Protein AF-A0A1N7MM99-F1 (afdb_monomer_lite)

Sequence (243 aa):
MPRRFPMRTPFVLLCLSLALWAATFLPNSLLHPDLAPLALLSAGAAVFLMLRGWLRPTWKRIVVDGSNVLYWAGQTPDLMSLSTVLAELRGYDLDAMVWFDANAGHLIAGRYLTAGQLAGQLGLPKGCVHIAHRGTPADPHILAMANKDNLQIVSNDRYRDWFDHYPRLAKPGLLVTGTVMDGQARLRFPTVTAAAASPRRADRAARRWSALWPAARLPRPPRSPIAGPADRPRSQVRRPPAA

Radius of gyration: 28.32 Å; chains: 1; bounding box: 72×95×69 Å

Organism: NCBI:txid1086013

pLDDT: mean 77.45, std 20.37, range [31.45, 97.94]

Secondary structure (DSSP, 8-state):
------THHHHHHHHHHHHHHHHTTSTT-SS-GGGHHHHHHHHHHHHHHHHHHHSS--PEEEEEEHHHHTTSSSSS--HHHHHHHHHHHHHTTEEEEEEE-TTHHHHHHSS---HHHHHHHTTPPTTSEEEPPTTS-SHHHHHHHHHHTT-EEE-S---GGGTTT-GGGGSTTSEEEEEEETTEEEEEPPP--GGGG-HHHHHHHHHHHHTT----PPPPPPPPPP-PPPPPPP--PPPPPP-

Foldseek 3Di:
DPPQPPLVVLVVQLVVLVVLLVQCPDPPRPDPNVCNVVSVVSNVVSVVVNCVSVPPDPQAEAEEAQAQQLCQAHNARHPLSVLQVVVVCVVVSYHYQYEYEQCSCCSYPVDGDDQVRSCVVSVHDPPSYYYDDPPDGCVVVSLVCCVVVVHAYEHPDLPVVCCVVRVCSLPFQRYWYWHADPSHIDIDGGPPPPVVVDPVVSVVSVVVVVVVDDPDDDDDDDDDDDDDDDDDDDDDDDDDDDD

InterPro domains:
  IPR021869 Ribonuclease Zc3h12a-like, NYN domain [PF11977] (60-169)

Structure (mmCIF, N/CA/C/O backbone):
data_AF-A0A1N7MM99-F1
#
_entry.id   AF-A0A1N7MM99-F1
#
loop_
_atom_site.group_PDB
_atom_site.id
_atom_site.type_symbol
_atom_site.label_atom_id
_atom_site.label_alt_id
_atom_site.label_comp_id
_atom_site.label_asym_id
_atom_site.label_entity_id
_atom_site.label_seq_id
_atom_site.pdbx_PDB_ins_code
_atom_site.Cartn_x
_atom_site.Cartn_y
_atom_site.Cartn_z
_atom_site.occupancy
_atom_site.B_iso_or_equiv
_atom_site.auth_seq_id
_atom_site.auth_comp_id
_atom_site.auth_asym_id
_atom_site.auth_atom_id
_atom_site.pdbx_PDB_model_num
ATOM 1 N N . MET A 1 1 ? -1.087 -3.923 -12.839 1.00 31.45 1 MET A N 1
ATOM 2 C CA . MET A 1 1 ? 0.102 -4.111 -13.724 1.00 31.45 1 MET A CA 1
ATOM 3 C C . MET A 1 1 ? 1.343 -3.419 -13.149 1.00 31.45 1 MET A C 1
ATOM 5 O O . MET A 1 1 ? 1.290 -2.207 -12.923 1.00 31.45 1 MET A O 1
ATOM 9 N N . PRO A 1 2 ? 2.458 -4.136 -12.908 1.00 39.44 2 PRO A N 1
ATOM 10 C CA . PRO A 1 2 ? 3.739 -3.501 -12.616 1.00 39.44 2 PRO A CA 1
ATOM 11 C C . PRO A 1 2 ? 4.131 -2.651 -13.826 1.00 39.44 2 PRO A C 1
ATOM 13 O O . PRO A 1 2 ? 4.163 -3.151 -14.951 1.00 39.44 2 PRO A O 1
ATOM 16 N N . ARG A 1 3 ? 4.372 -1.351 -13.622 1.00 39.97 3 ARG A N 1
ATOM 17 C CA . ARG A 1 3 ? 4.919 -0.492 -14.678 1.00 39.97 3 ARG A CA 1
ATOM 18 C C . ARG A 1 3 ? 6.354 -0.956 -14.916 1.00 39.97 3 ARG A C 1
ATOM 20 O O . ARG A 1 3 ? 7.278 -0.445 -14.296 1.00 39.97 3 ARG A O 1
ATOM 27 N N . ARG A 1 4 ? 6.537 -1.955 -15.787 1.00 51.53 4 ARG A N 1
ATOM 28 C CA . ARG A 1 4 ? 7.831 -2.190 -16.429 1.00 51.53 4 ARG A CA 1
ATOM 29 C C . ARG A 1 4 ? 8.209 -0.849 -17.046 1.00 51.53 4 ARG A C 1
ATOM 31 O O . ARG A 1 4 ? 7.412 -0.292 -17.804 1.00 51.53 4 ARG A O 1
ATOM 38 N N . PHE A 1 5 ? 9.359 -0.297 -16.666 1.00 53.72 5 PHE A N 1
ATOM 39 C CA . PHE A 1 5 ? 9.898 0.859 -17.375 1.00 53.72 5 PHE A CA 1
ATOM 40 C C . PHE A 1 5 ? 9.852 0.526 -18.868 1.00 53.72 5 PHE A C 1
ATOM 42 O O . PHE A 1 5 ? 10.186 -0.610 -19.222 1.00 53.72 5 PHE A O 1
ATOM 49 N N . PRO A 1 6 ? 9.359 1.428 -19.733 1.00 61.09 6 PRO A N 1
ATOM 50 C CA . PRO A 1 6 ? 9.251 1.127 -21.148 1.00 61.09 6 PRO A CA 1
ATOM 51 C C . PRO A 1 6 ? 10.663 0.887 -21.687 1.00 61.09 6 PRO A C 1
ATOM 53 O O . PRO A 1 6 ? 11.372 1.826 -22.025 1.00 61.09 6 PRO A O 1
ATOM 56 N N . MET A 1 7 ? 11.072 -0.385 -21.774 1.00 72.19 7 MET A N 1
ATOM 57 C CA . MET A 1 7 ? 12.382 -0.793 -22.301 1.00 72.19 7 MET A CA 1
ATOM 58 C C . MET A 1 7 ? 12.550 -0.402 -23.773 1.00 72.19 7 MET A C 1
ATOM 60 O O . MET A 1 7 ? 13.654 -0.436 -24.297 1.00 72.19 7 MET A O 1
ATOM 64 N N . ARG A 1 8 ? 11.460 0.028 -24.419 1.00 78.75 8 ARG A N 1
ATOM 65 C CA . ARG A 1 8 ? 11.430 0.560 -25.781 1.00 78.75 8 ARG A CA 1
ATOM 66 C C . ARG A 1 8 ? 12.344 1.774 -25.941 1.00 78.75 8 ARG A C 1
ATOM 68 O O . ARG A 1 8 ? 13.110 1.811 -26.890 1.00 78.75 8 ARG A O 1
ATOM 75 N N . THR A 1 9 ? 12.304 2.733 -25.017 1.00 81.00 9 THR A N 1
ATOM 76 C CA . THR A 1 9 ? 13.081 3.976 -25.137 1.00 81.00 9 THR A CA 1
ATOM 77 C C . THR A 1 9 ? 14.597 3.743 -25.074 1.00 81.00 9 THR A C 1
ATOM 79 O O . THR A 1 9 ? 15.283 4.165 -26.002 1.00 81.00 9 THR A O 1
ATOM 82 N N . PRO A 1 10 ? 15.153 3.044 -24.060 1.00 80.88 10 PRO A N 1
ATOM 83 C CA . PRO A 1 10 ? 16.589 2.777 -24.028 1.00 80.88 10 PRO A CA 1
ATOM 84 C C . PRO A 1 10 ? 17.034 1.793 -25.123 1.00 80.88 10 PRO A C 1
ATOM 86 O O . PRO A 1 10 ? 18.148 1.919 -25.614 1.00 80.88 10 PRO A O 1
ATOM 89 N N . PHE A 1 11 ? 16.169 0.876 -25.570 1.00 84.62 11 PHE A N 1
ATOM 90 C CA . PHE A 1 11 ? 16.472 -0.008 -26.700 1.00 84.62 11 PHE A CA 1
ATOM 91 C C . PHE A 1 11 ? 16.603 0.759 -28.025 1.00 84.62 11 PHE A C 1
ATOM 93 O O . PHE A 1 11 ? 17.564 0.556 -28.758 1.00 84.62 11 PHE A O 1
ATOM 100 N N . VAL A 1 12 ? 15.683 1.688 -28.311 1.00 87.00 12 VAL A N 1
ATOM 101 C CA . VAL A 1 12 ? 15.765 2.550 -29.504 1.00 87.00 12 VAL A CA 1
ATOM 102 C C . VAL A 1 12 ? 17.024 3.417 -29.467 1.00 87.00 12 VAL A C 1
ATOM 104 O O . VAL A 1 12 ? 17.704 3.530 -30.484 1.00 87.00 12 VAL A O 1
ATOM 107 N N . LEU A 1 13 ? 17.372 3.976 -28.300 1.00 85.31 13 LEU A N 1
ATOM 108 C CA . LEU A 1 13 ? 18.615 4.734 -28.122 1.00 85.31 13 LEU A CA 1
ATOM 109 C C . LEU A 1 13 ? 19.850 3.869 -28.394 1.00 85.31 13 LEU A C 1
ATOM 111 O O . LEU A 1 13 ? 20.733 4.307 -29.120 1.00 85.31 13 LEU A O 1
ATOM 115 N N . LEU A 1 14 ? 19.886 2.633 -27.888 1.00 88.50 14 LEU A N 1
ATOM 116 C CA . LEU A 1 14 ? 20.985 1.702 -28.142 1.00 88.50 14 LEU A CA 1
ATOM 117 C C . LEU A 1 14 ? 21.140 1.395 -29.638 1.00 88.50 14 LEU A C 1
ATOM 119 O O . LEU A 1 14 ? 22.241 1.505 -30.173 1.00 88.50 14 LEU A O 1
ATOM 123 N N . CYS A 1 15 ? 20.046 1.047 -30.324 1.00 88.56 15 CYS A N 1
ATOM 124 C CA . CYS A 1 15 ? 20.068 0.770 -31.761 1.00 88.56 15 CYS A CA 1
ATOM 125 C C . CYS A 1 15 ? 20.538 1.986 -32.569 1.00 88.56 15 CYS A C 1
ATOM 127 O O . CYS A 1 15 ? 21.364 1.839 -33.466 1.00 88.56 15 CYS A O 1
ATOM 129 N N . LEU A 1 16 ? 20.050 3.183 -32.230 1.00 89.62 16 LEU A N 1
ATOM 130 C CA . LEU A 1 16 ? 20.444 4.424 -32.892 1.00 89.62 16 LEU A CA 1
ATOM 131 C C . LEU A 1 16 ? 21.927 4.746 -32.655 1.00 89.62 16 LEU A C 1
ATOM 133 O O . LEU A 1 16 ? 22.635 5.087 -33.598 1.00 89.62 16 LEU A O 1
ATOM 137 N N . SER A 1 17 ? 22.415 4.601 -31.420 1.00 85.44 17 SER A N 1
ATOM 138 C CA . SER A 1 17 ? 23.822 4.835 -31.081 1.00 85.44 17 SER A CA 1
ATOM 139 C C . SER A 1 17 ? 24.762 3.855 -31.789 1.00 85.44 17 SER A C 1
ATOM 141 O O . SER A 1 17 ? 25.804 4.273 -32.285 1.00 85.44 17 SER A O 1
ATOM 143 N N . LEU A 1 18 ? 24.385 2.578 -31.906 1.00 86.88 18 LEU A N 1
ATOM 144 C CA . LEU A 1 18 ? 25.167 1.582 -32.648 1.00 86.88 18 LEU A CA 1
ATOM 145 C C . LEU A 1 18 ? 25.146 1.833 -34.161 1.00 86.88 18 LEU A C 1
ATOM 147 O O . LEU A 1 18 ? 26.174 1.677 -34.812 1.00 86.88 18 LEU A O 1
ATOM 151 N N . ALA A 1 19 ? 24.008 2.257 -34.717 1.00 86.00 19 ALA A N 1
ATOM 152 C CA . ALA A 1 19 ? 23.900 2.610 -36.132 1.00 86.00 19 ALA A CA 1
ATOM 153 C C . ALA A 1 19 ? 24.759 3.835 -36.485 1.00 86.00 19 ALA A C 1
ATOM 155 O O . ALA A 1 19 ? 25.454 3.821 -37.498 1.00 86.00 19 ALA A O 1
ATOM 156 N N . LEU A 1 20 ? 24.764 4.865 -35.629 1.00 83.75 20 LEU A N 1
ATOM 157 C CA . LEU A 1 20 ? 25.622 6.044 -35.787 1.00 83.75 20 LEU A CA 1
ATOM 158 C C . LEU A 1 20 ? 27.107 5.686 -35.674 1.00 83.75 20 LEU A C 1
ATOM 160 O O . LEU A 1 20 ? 27.904 6.159 -36.476 1.00 83.75 20 LEU A O 1
ATOM 164 N N . TRP A 1 21 ? 27.467 4.820 -34.723 1.00 84.75 21 TRP A N 1
ATOM 165 C CA . TRP A 1 21 ? 28.835 4.321 -34.586 1.00 84.75 21 TRP A CA 1
ATOM 166 C C . TRP A 1 21 ? 29.277 3.491 -35.799 1.00 84.75 21 TRP A C 1
ATOM 168 O O . TRP A 1 21 ? 30.382 3.664 -36.289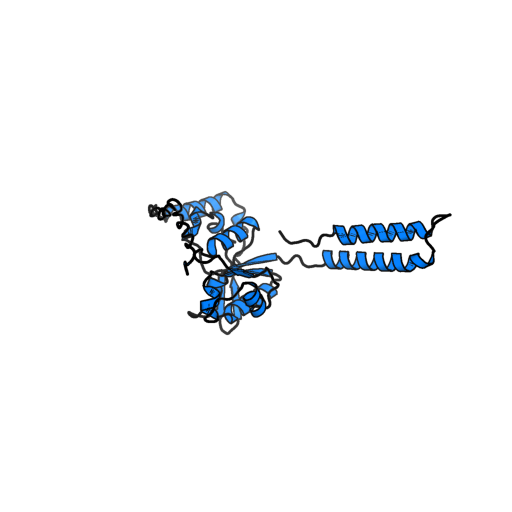 1.00 84.75 21 TRP A O 1
ATOM 178 N N . ALA A 1 22 ? 28.421 2.624 -36.342 1.00 83.50 22 ALA A N 1
ATOM 179 C CA . ALA A 1 22 ? 28.747 1.868 -37.553 1.00 83.50 22 ALA A CA 1
ATOM 180 C C . ALA A 1 22 ? 28.897 2.789 -38.779 1.00 83.50 22 ALA A C 1
ATOM 182 O O . ALA A 1 22 ? 29.776 2.581 -39.615 1.00 83.50 22 ALA A O 1
ATOM 183 N N . ALA A 1 23 ? 28.072 3.837 -38.865 1.00 81.69 23 ALA A N 1
ATOM 184 C CA . ALA A 1 23 ? 28.089 4.783 -39.973 1.00 81.69 23 ALA A CA 1
ATOM 185 C C . ALA A 1 23 ? 29.375 5.623 -40.047 1.00 81.69 23 ALA A C 1
ATOM 187 O O . ALA A 1 23 ? 29.754 6.011 -41.149 1.00 81.69 23 ALA A O 1
ATOM 188 N N . THR A 1 24 ? 30.101 5.838 -38.938 1.00 79.81 24 THR A N 1
ATOM 189 C CA . THR A 1 24 ? 31.402 6.539 -38.976 1.00 79.81 24 THR A CA 1
ATOM 190 C C . THR A 1 24 ? 32.498 5.760 -39.710 1.00 79.81 24 THR A C 1
ATOM 192 O O . THR A 1 24 ? 33.512 6.349 -40.066 1.00 79.81 24 THR A O 1
ATOM 195 N N . PHE A 1 25 ? 32.312 4.457 -39.953 1.00 78.69 25 PHE A N 1
ATOM 196 C CA . PHE A 1 25 ? 33.274 3.604 -40.667 1.00 78.69 25 PHE A CA 1
ATOM 197 C C . PHE A 1 25 ? 32.903 3.352 -42.135 1.00 78.69 25 PHE A C 1
ATOM 199 O O . PHE A 1 25 ? 33.637 2.660 -42.842 1.00 78.69 25 PHE A O 1
ATOM 206 N N . LEU A 1 26 ? 31.774 3.890 -42.614 1.00 83.81 26 LEU A N 1
ATOM 207 C CA . LEU A 1 26 ? 31.381 3.760 -44.015 1.00 83.81 26 LEU A CA 1
ATOM 208 C C . LEU A 1 26 ? 32.207 4.716 -44.897 1.00 83.81 26 LEU A C 1
ATOM 210 O O . LEU A 1 26 ? 32.338 5.899 -44.565 1.00 83.81 26 LEU A O 1
ATOM 214 N N . PRO A 1 27 ? 32.733 4.252 -46.045 1.00 72.25 27 PRO A N 1
ATOM 215 C CA . PRO A 1 27 ? 33.379 5.135 -47.012 1.00 72.25 27 PRO A CA 1
ATOM 216 C C . PRO A 1 27 ? 32.368 6.173 -47.538 1.00 72.25 27 PRO A C 1
ATOM 218 O O . PRO A 1 27 ? 31.220 5.831 -47.812 1.00 72.25 27 PRO A O 1
ATOM 221 N N . ASN A 1 28 ? 32.788 7.440 -47.665 1.00 73.56 28 ASN A N 1
ATOM 222 C CA . ASN A 1 28 ? 31.946 8.615 -47.980 1.00 73.56 28 ASN A CA 1
ATOM 223 C C . ASN A 1 28 ? 30.893 8.998 -46.918 1.00 73.56 28 ASN A C 1
ATOM 225 O O . ASN A 1 28 ? 29.893 9.650 -47.223 1.00 73.56 28 ASN A O 1
ATOM 229 N N . SER A 1 29 ? 31.124 8.631 -45.660 1.00 71.94 29 SER A N 1
ATOM 230 C CA . SER A 1 29 ? 30.331 9.100 -44.523 1.00 71.94 29 SER A CA 1
ATOM 231 C C . SER A 1 29 ? 30.386 10.630 -44.358 1.00 71.94 29 SER A C 1
ATOM 233 O O . SER A 1 29 ? 31.461 11.225 -44.335 1.00 71.94 29 SER A O 1
ATOM 235 N N . LEU A 1 30 ? 29.220 11.259 -44.155 1.00 72.19 30 LEU A N 1
ATOM 236 C CA . LEU A 1 30 ? 29.099 12.658 -43.705 1.00 72.19 30 LEU A CA 1
ATOM 237 C C . LEU A 1 30 ? 29.402 12.829 -42.203 1.00 72.19 30 LEU A C 1
ATOM 239 O O . LEU A 1 30 ? 29.498 13.952 -41.710 1.00 72.19 30 LEU A O 1
ATOM 243 N N . LEU A 1 31 ? 29.505 11.726 -41.458 1.00 72.56 31 LEU A N 1
ATOM 244 C CA . LEU A 1 31 ? 29.783 11.717 -40.027 1.00 72.56 31 LEU A CA 1
ATOM 245 C C . LEU A 1 31 ? 31.292 11.671 -39.799 1.00 72.56 31 LEU A C 1
ATOM 247 O O . LEU A 1 31 ? 31.963 10.724 -40.216 1.00 72.56 31 LEU A O 1
ATOM 251 N N . HIS A 1 32 ? 31.800 12.691 -39.110 1.00 75.12 32 HIS A N 1
ATOM 252 C CA . HIS A 1 32 ? 33.202 12.774 -38.725 1.00 75.12 32 HIS A CA 1
ATOM 253 C C . HIS A 1 32 ? 33.553 11.648 -37.731 1.00 75.12 32 HIS A C 1
ATOM 255 O O . HIS A 1 32 ? 32.759 11.374 -36.823 1.00 75.12 32 HIS A O 1
ATOM 261 N N . PRO A 1 33 ? 34.738 11.021 -37.841 1.00 75.88 33 PRO A N 1
ATOM 262 C CA . PRO A 1 33 ? 35.181 9.960 -36.929 1.00 75.88 33 PRO A CA 1
ATOM 263 C C . PRO A 1 33 ? 35.231 10.396 -35.454 1.00 75.88 33 PRO A C 1
ATOM 265 O O . PRO A 1 33 ? 35.086 9.563 -34.561 1.00 75.88 33 PRO A O 1
ATOM 268 N N . ASP A 1 34 ? 35.321 11.699 -35.182 1.00 82.75 34 ASP A N 1
ATOM 269 C CA . ASP A 1 34 ? 35.300 12.275 -33.829 1.00 82.75 34 ASP A CA 1
ATOM 270 C C . ASP A 1 34 ? 33.969 12.054 -33.084 1.00 82.75 34 ASP A C 1
ATOM 272 O O . ASP A 1 34 ? 33.899 12.182 -31.862 1.00 82.75 34 ASP A O 1
ATOM 276 N N . LEU A 1 35 ? 32.901 11.681 -33.800 1.00 81.06 35 LEU A N 1
ATOM 277 C CA . LEU A 1 35 ? 31.595 11.361 -33.217 1.00 81.06 35 LEU A CA 1
ATOM 278 C C . LEU A 1 35 ? 31.510 9.922 -32.678 1.00 81.06 35 LEU A C 1
ATOM 280 O O . LEU A 1 35 ? 30.630 9.622 -31.866 1.00 81.06 35 LEU A O 1
ATOM 284 N N . ALA A 1 36 ? 32.428 9.036 -33.080 1.00 78.50 36 ALA A N 1
ATOM 285 C CA . ALA A 1 36 ? 32.474 7.647 -32.628 1.00 78.50 36 ALA A CA 1
ATOM 286 C C . ALA A 1 36 ? 32.535 7.483 -31.089 1.00 78.50 36 ALA A C 1
ATOM 288 O O . ALA A 1 36 ? 31.750 6.687 -30.559 1.00 78.50 36 ALA A O 1
ATOM 289 N N . PRO A 1 37 ? 33.375 8.220 -30.326 1.00 83.44 37 PRO A N 1
ATOM 290 C CA . PRO A 1 37 ? 33.393 8.118 -28.863 1.00 83.44 37 PRO A CA 1
ATOM 291 C C . PRO A 1 37 ? 32.078 8.561 -28.205 1.00 83.44 37 PRO A C 1
ATOM 293 O O . PRO A 1 37 ? 31.651 7.955 -27.221 1.00 83.44 37 PRO A O 1
ATOM 296 N N . LEU A 1 38 ? 31.395 9.570 -28.756 1.00 84.69 38 LEU A N 1
ATOM 297 C CA . LEU A 1 38 ? 30.106 10.034 -28.233 1.00 84.69 38 LEU A CA 1
ATOM 298 C C . LEU A 1 38 ? 28.998 8.994 -28.463 1.00 84.69 38 LEU A C 1
ATOM 300 O O . LEU A 1 38 ? 28.172 8.751 -27.574 1.00 84.69 38 LEU A O 1
ATOM 304 N N . ALA A 1 39 ? 29.000 8.350 -29.634 1.00 82.88 39 ALA A N 1
ATOM 305 C CA . ALA A 1 39 ? 28.079 7.263 -29.954 1.00 82.88 39 ALA A CA 1
ATOM 306 C C . ALA A 1 39 ? 28.290 6.057 -29.021 1.00 82.88 39 ALA A C 1
ATOM 308 O O . ALA A 1 39 ? 27.322 5.495 -28.505 1.00 82.88 39 ALA A O 1
ATOM 309 N N . LEU A 1 40 ? 29.547 5.718 -28.719 1.00 84.00 40 LEU A N 1
ATOM 310 C CA . LEU A 1 40 ? 29.890 4.642 -27.791 1.00 84.00 40 LEU A CA 1
ATOM 311 C C . LEU A 1 40 ? 29.466 4.954 -26.345 1.00 84.00 40 LEU A C 1
ATOM 313 O O . LEU A 1 40 ? 28.880 4.102 -25.678 1.00 84.00 40 LEU A O 1
ATOM 317 N N . LEU A 1 41 ? 29.694 6.182 -25.870 1.00 89.75 41 LEU A N 1
ATOM 318 C CA . LEU A 1 41 ? 29.270 6.623 -24.536 1.00 89.75 41 LEU A CA 1
ATOM 319 C C . LEU A 1 41 ? 27.741 6.598 -24.387 1.00 89.75 41 LEU A C 1
ATOM 321 O O . LEU A 1 41 ? 27.215 6.148 -23.368 1.00 89.75 41 LEU A O 1
ATOM 325 N N . SER A 1 42 ? 27.024 7.007 -25.436 1.00 83.62 42 SER A N 1
ATOM 326 C CA . SER A 1 42 ? 25.560 6.950 -25.492 1.00 83.62 42 SER A CA 1
ATOM 327 C C . SER A 1 42 ? 25.037 5.508 -25.487 1.00 83.62 42 SER A C 1
ATOM 329 O O . SER A 1 42 ? 24.101 5.196 -24.745 1.00 83.62 42 SER A O 1
ATOM 331 N N . ALA A 1 43 ? 25.678 4.602 -26.236 1.00 86.56 43 ALA A N 1
ATOM 332 C CA . ALA A 1 43 ? 25.366 3.174 -26.204 1.00 86.56 43 ALA A CA 1
ATOM 333 C C . ALA A 1 43 ? 25.613 2.574 -24.808 1.00 86.56 43 ALA A C 1
ATOM 335 O O . ALA A 1 43 ? 24.755 1.864 -24.280 1.00 86.56 43 ALA A O 1
ATOM 336 N N . GLY A 1 44 ? 26.735 2.919 -24.169 1.00 88.81 44 GLY A N 1
ATOM 337 C CA . GLY A 1 44 ? 27.049 2.517 -22.797 1.00 88.81 44 GLY A CA 1
ATOM 338 C C . GLY A 1 44 ? 25.998 2.988 -21.786 1.00 88.81 44 GLY A C 1
ATOM 339 O O . GLY A 1 44 ? 25.521 2.196 -20.971 1.00 88.81 44 GLY A O 1
ATOM 340 N N . ALA A 1 45 ? 25.558 4.246 -21.880 1.00 87.94 45 ALA A N 1
ATOM 341 C CA . ALA A 1 45 ? 24.486 4.784 -21.043 1.00 87.94 45 ALA A CA 1
ATOM 342 C C . ALA A 1 45 ? 23.143 4.064 -21.275 1.00 87.94 45 ALA A C 1
ATOM 344 O O . ALA A 1 45 ? 22.431 3.757 -20.316 1.00 87.94 45 ALA A O 1
ATOM 345 N N . ALA A 1 46 ? 22.803 3.742 -22.526 1.00 85.88 46 ALA A N 1
ATOM 346 C CA . ALA A 1 46 ? 21.597 2.987 -22.857 1.00 85.88 46 ALA A CA 1
ATOM 347 C C . ALA A 1 46 ? 21.630 1.563 -22.274 1.00 85.88 46 ALA A C 1
ATOM 349 O O . ALA A 1 46 ? 20.656 1.137 -21.646 1.00 85.88 46 ALA A O 1
ATOM 350 N N . VAL A 1 47 ? 22.764 0.859 -22.391 1.00 86.38 47 VAL A N 1
ATOM 351 C CA . VAL A 1 47 ? 22.977 -0.458 -21.767 1.00 86.38 47 VAL A CA 1
ATOM 352 C C . VAL A 1 47 ? 22.871 -0.363 -20.247 1.00 86.38 47 VAL A C 1
ATOM 354 O O . VAL A 1 47 ? 22.170 -1.167 -19.638 1.00 86.38 47 VAL A O 1
ATOM 357 N N . PHE A 1 48 ? 23.481 0.648 -19.624 1.00 88.69 48 PHE A N 1
ATOM 358 C CA . PHE A 1 48 ? 23.360 0.884 -18.185 1.00 88.69 48 PHE A CA 1
ATOM 359 C C . PHE A 1 48 ? 21.903 1.100 -17.751 1.00 88.69 48 PHE A C 1
ATOM 361 O O . PHE A 1 48 ? 21.463 0.523 -16.758 1.00 88.69 48 PHE A O 1
ATOM 368 N N . LEU A 1 49 ? 21.117 1.880 -18.501 1.00 85.69 49 LEU A N 1
ATOM 369 C CA . LEU A 1 49 ? 19.694 2.086 -18.219 1.00 85.69 49 LEU A CA 1
ATOM 370 C C . LEU A 1 49 ? 18.869 0.803 -18.399 1.00 85.69 49 LEU A C 1
ATOM 372 O O . LEU A 1 49 ? 17.964 0.555 -17.597 1.00 85.69 49 LEU A O 1
ATOM 376 N N . MET A 1 50 ? 19.179 -0.020 -19.406 1.00 80.69 50 MET A N 1
ATOM 377 C CA . MET A 1 50 ? 18.541 -1.328 -19.608 1.00 80.69 50 MET A CA 1
ATOM 378 C C . MET A 1 50 ? 18.883 -2.298 -18.481 1.00 80.69 50 MET A C 1
ATOM 380 O O . MET A 1 50 ? 17.974 -2.882 -17.897 1.00 80.69 50 MET A O 1
ATOM 384 N N . LEU A 1 51 ? 20.164 -2.419 -18.125 1.00 82.25 51 LEU A N 1
ATOM 385 C CA . LEU A 1 51 ? 20.626 -3.239 -17.007 1.00 82.25 51 LEU A CA 1
ATOM 386 C C . LEU A 1 51 ? 19.981 -2.773 -15.709 1.00 82.25 51 LEU A C 1
ATOM 388 O O . LEU A 1 51 ? 19.369 -3.573 -15.019 1.00 82.25 51 LEU A O 1
ATOM 392 N N . ARG A 1 52 ? 20.001 -1.472 -15.411 1.00 79.94 52 ARG A N 1
ATOM 393 C CA . ARG A 1 52 ? 19.331 -0.914 -14.232 1.00 79.94 52 ARG A CA 1
ATOM 394 C C . ARG A 1 52 ? 17.837 -1.225 -14.232 1.00 79.94 52 ARG A C 1
ATOM 396 O O . ARG A 1 52 ? 17.304 -1.533 -13.177 1.00 79.94 52 ARG A O 1
ATOM 403 N N . GLY A 1 53 ? 17.163 -1.129 -15.380 1.00 73.94 53 GLY A N 1
ATOM 404 C CA . GLY A 1 53 ? 15.739 -1.428 -15.545 1.00 73.94 53 GLY A CA 1
ATOM 405 C C . GLY A 1 53 ? 15.391 -2.909 -15.372 1.00 73.94 53 GLY A C 1
ATOM 406 O O . GLY A 1 53 ? 14.356 -3.217 -14.786 1.00 73.94 53 GLY A O 1
ATOM 407 N N . TRP A 1 54 ? 16.256 -3.802 -15.851 1.00 68.19 54 TRP A N 1
ATOM 408 C CA . TRP A 1 54 ? 16.112 -5.255 -15.751 1.00 68.19 54 TRP A CA 1
ATOM 409 C C . TRP A 1 54 ? 16.492 -5.777 -14.360 1.00 68.19 54 TRP A C 1
ATOM 411 O O . TRP A 1 54 ? 15.825 -6.657 -13.826 1.00 68.19 54 TRP A O 1
ATOM 421 N N . LEU A 1 55 ? 17.502 -5.169 -13.739 1.00 65.06 55 LEU A N 1
ATOM 422 C CA . LEU A 1 55 ? 17.937 -5.436 -12.369 1.00 65.06 55 LEU A CA 1
ATOM 423 C C . LEU A 1 55 ? 17.030 -4.774 -11.322 1.00 65.06 55 LEU A C 1
ATOM 425 O O . LEU A 1 55 ? 17.246 -4.975 -10.129 1.00 65.06 55 LEU A O 1
ATOM 429 N N . ARG A 1 56 ? 16.019 -3.981 -11.722 1.00 59.88 56 ARG A N 1
ATOM 430 C CA . ARG A 1 56 ? 15.043 -3.465 -10.756 1.00 59.88 56 ARG A CA 1
ATOM 431 C C . ARG A 1 56 ? 14.238 -4.640 -10.201 1.00 59.88 56 ARG A C 1
ATOM 433 O O . ARG A 1 56 ? 13.569 -5.315 -10.988 1.00 59.88 56 ARG A O 1
ATOM 440 N N . PRO A 1 57 ? 14.236 -4.858 -8.876 1.00 51.62 57 PRO A N 1
ATOM 441 C CA . PRO A 1 57 ? 13.414 -5.896 -8.282 1.00 51.62 57 PRO A CA 1
ATOM 442 C C . PRO A 1 57 ? 11.950 -5.643 -8.650 1.00 51.62 57 PRO A C 1
ATOM 444 O O . PRO A 1 57 ? 11.427 -4.535 -8.511 1.00 51.62 57 PRO A O 1
ATOM 447 N N . THR A 1 58 ? 11.277 -6.670 -9.169 1.00 55.38 58 THR A N 1
ATOM 448 C CA . THR A 1 58 ? 9.826 -6.636 -9.334 1.00 55.38 58 THR A CA 1
ATOM 449 C C . THR A 1 58 ? 9.212 -6.862 -7.961 1.00 55.38 58 THR A C 1
ATOM 451 O O . THR A 1 58 ? 8.847 -7.989 -7.624 1.00 55.38 58 THR A O 1
ATOM 454 N N . TRP A 1 59 ? 9.155 -5.805 -7.153 1.00 55.22 59 TRP A N 1
ATOM 455 C CA . TRP A 1 59 ? 8.492 -5.852 -5.858 1.00 55.22 59 TRP A CA 1
ATOM 456 C C . TRP A 1 59 ? 7.067 -6.374 -6.037 1.00 55.22 59 TRP A C 1
ATOM 458 O O . TRP A 1 59 ? 6.317 -5.939 -6.925 1.00 55.22 59 TRP A O 1
ATOM 468 N N . LYS A 1 60 ? 6.711 -7.379 -5.234 1.00 83.19 60 LYS A N 1
ATOM 469 C CA . LYS A 1 60 ? 5.347 -7.903 -5.230 1.00 83.19 60 LYS A CA 1
ATOM 470 C C . LYS A 1 60 ? 4.485 -6.842 -4.559 1.00 83.19 60 LYS A C 1
ATOM 472 O O . LYS A 1 60 ? 4.809 -6.354 -3.485 1.00 83.19 60 LYS A O 1
ATOM 477 N N . ARG A 1 61 ? 3.404 -6.439 -5.217 1.00 90.69 61 ARG A N 1
ATOM 478 C CA . ARG A 1 61 ? 2.507 -5.426 -4.656 1.00 90.69 61 ARG A CA 1
ATOM 479 C C . ARG A 1 61 ? 1.548 -6.050 -3.662 1.00 90.69 61 ARG A C 1
ATOM 481 O O . ARG A 1 61 ? 1.129 -7.195 -3.830 1.00 90.69 61 ARG A O 1
ATOM 488 N N . ILE A 1 62 ? 1.154 -5.257 -2.682 1.00 94.19 62 ILE A N 1
ATOM 489 C CA . ILE A 1 62 ? 0.135 -5.610 -1.706 1.00 94.19 62 ILE A CA 1
ATOM 490 C C . ILE A 1 62 ? -0.759 -4.399 -1.452 1.00 94.19 62 ILE A C 1
ATOM 492 O O . ILE A 1 62 ? -0.290 -3.261 -1.457 1.00 94.19 62 ILE A O 1
ATOM 496 N N . VAL A 1 63 ? -2.059 -4.629 -1.282 1.00 96.50 63 VAL A N 1
ATOM 497 C CA . VAL A 1 63 ? -2.998 -3.559 -0.930 1.00 96.50 63 VAL A CA 1
ATOM 498 C C . VAL A 1 63 ? -3.098 -3.498 0.585 1.00 96.50 63 VAL A C 1
ATOM 500 O O . VAL A 1 63 ? -3.176 -4.535 1.234 1.00 96.50 63 VAL A O 1
ATOM 503 N N . VAL A 1 64 ? -3.091 -2.301 1.152 1.00 97.94 64 VAL A N 1
ATOM 504 C CA . VAL A 1 64 ? -3.223 -2.076 2.592 1.00 97.94 64 VAL A CA 1
ATOM 505 C C . VAL A 1 64 ? -4.487 -1.274 2.838 1.00 97.94 64 VAL A C 1
ATOM 507 O O . VAL A 1 64 ? -4.684 -0.214 2.239 1.00 97.94 64 VAL A O 1
ATOM 510 N N . ASP A 1 65 ? -5.326 -1.778 3.731 1.00 97.38 65 ASP A N 1
ATOM 511 C CA . ASP A 1 65 ? -6.447 -1.030 4.276 1.00 97.38 65 ASP A CA 1
ATOM 512 C C . ASP A 1 65 ? -5.928 -0.079 5.355 1.00 97.38 65 ASP A C 1
ATOM 514 O O . ASP A 1 65 ? -5.740 -0.444 6.515 1.00 97.38 65 ASP A O 1
ATOM 518 N N . GLY A 1 66 ? -5.619 1.146 4.942 1.00 96.31 66 GLY A N 1
ATOM 519 C CA . GLY A 1 66 ? -5.076 2.170 5.818 1.00 96.31 66 GLY A CA 1
ATOM 520 C C . GLY A 1 66 ? -6.047 2.521 6.937 1.00 96.31 66 GLY A C 1
ATOM 521 O O . GLY A 1 66 ? -5.615 2.615 8.079 1.00 96.31 66 GLY A O 1
ATOM 522 N N . SER A 1 67 ? -7.346 2.650 6.642 1.00 94.69 67 SER A N 1
ATOM 523 C CA . SER A 1 67 ? -8.363 2.935 7.663 1.00 94.69 67 SER A CA 1
ATOM 524 C C . SER A 1 67 ? -8.375 1.878 8.764 1.00 94.69 67 SER A C 1
ATOM 526 O O . SER A 1 67 ? -8.392 2.236 9.937 1.00 94.69 67 SER A O 1
ATOM 528 N N . ASN A 1 68 ? -8.330 0.591 8.406 1.00 96.06 68 ASN A N 1
ATOM 529 C CA . ASN A 1 68 ? -8.306 -0.498 9.381 1.00 96.06 68 ASN A CA 1
ATOM 530 C C . ASN A 1 68 ? -6.988 -0.544 10.169 1.00 96.06 68 ASN A C 1
ATOM 532 O O . ASN A 1 68 ? -6.995 -0.683 11.393 1.00 96.06 68 ASN A O 1
ATOM 536 N N . VAL A 1 69 ? -5.856 -0.411 9.473 1.00 96.81 69 VAL A N 1
ATOM 537 C CA . VAL A 1 69 ? -4.521 -0.553 10.072 1.00 96.81 69 VAL A CA 1
ATOM 538 C C . VAL A 1 69 ? -4.199 0.562 11.071 1.00 96.81 69 VAL A C 1
ATOM 540 O O . VAL A 1 69 ? -3.499 0.302 12.045 1.00 96.81 69 VAL A O 1
ATOM 543 N N . LEU A 1 70 ? -4.747 1.772 10.907 1.00 95.69 70 LEU A N 1
ATOM 544 C CA . LEU A 1 70 ? -4.581 2.859 11.887 1.00 95.69 70 LEU A CA 1
ATOM 545 C C . LEU A 1 70 ? -4.990 2.451 13.314 1.00 95.69 70 LEU A C 1
ATOM 547 O O . LEU A 1 70 ? -4.478 3.018 14.271 1.00 95.69 70 LEU A O 1
ATOM 551 N N . TYR A 1 71 ? -5.887 1.475 13.465 1.00 95.19 71 TYR A N 1
ATOM 552 C CA . TYR A 1 71 ? -6.388 0.999 14.757 1.00 95.19 71 TYR A CA 1
ATOM 553 C C . TYR A 1 71 ? -5.683 -0.272 15.260 1.00 95.19 71 TYR A C 1
ATOM 555 O O . TYR A 1 71 ? -6.148 -0.925 16.191 1.00 95.19 71 TYR A O 1
ATOM 563 N N . TRP A 1 72 ? -4.569 -0.694 14.656 1.00 95.31 72 TRP A N 1
ATOM 564 C CA . TRP A 1 72 ? -3.914 -1.945 15.063 1.00 95.31 72 TRP A CA 1
ATOM 565 C C . TRP A 1 72 ? -3.101 -1.839 16.353 1.00 95.31 72 TRP A C 1
ATOM 567 O O . TRP A 1 72 ? -2.834 -2.869 16.969 1.00 95.31 72 TRP A O 1
ATOM 577 N N . ALA A 1 73 ? -2.707 -0.628 16.753 1.00 91.50 73 ALA A N 1
ATOM 578 C CA . ALA A 1 73 ? -2.014 -0.381 18.019 1.00 91.50 73 ALA A CA 1
ATOM 579 C C . ALA A 1 73 ? -2.978 -0.117 19.196 1.00 91.50 73 ALA A C 1
ATOM 581 O O . ALA A 1 73 ? -2.556 -0.141 20.350 1.00 91.50 73 ALA A O 1
ATOM 582 N N . GLY A 1 74 ? -4.264 0.142 18.932 1.00 89.12 74 GLY A N 1
ATOM 583 C CA . GLY A 1 74 ? -5.243 0.500 19.959 1.00 89.12 74 GLY A CA 1
ATOM 584 C C . GLY A 1 74 ? -6.561 1.016 19.379 1.00 89.12 74 GLY A C 1
ATOM 585 O O . GLY A 1 74 ? -6.823 0.909 18.189 1.00 89.12 74 GLY A O 1
ATOM 586 N N . GLN A 1 75 ? -7.415 1.601 20.221 1.00 88.06 75 GLN A N 1
ATOM 587 C CA . GLN A 1 75 ? -8.728 2.103 19.779 1.00 88.06 75 GLN A CA 1
ATOM 588 C C . GLN A 1 75 ? -8.689 3.491 19.130 1.00 88.06 75 GLN A C 1
ATOM 590 O O . GLN A 1 75 ? -9.702 3.954 18.608 1.00 88.06 75 GLN A O 1
ATOM 595 N N . THR A 1 76 ? -7.540 4.160 19.151 1.00 89.75 76 THR A N 1
ATOM 596 C CA . THR A 1 76 ? -7.349 5.467 18.523 1.00 89.75 76 THR A CA 1
ATOM 597 C C . THR A 1 76 ? -6.611 5.316 17.195 1.00 89.75 76 THR A C 1
ATOM 599 O O . THR A 1 76 ? -5.646 4.553 17.140 1.00 89.75 76 THR A O 1
ATOM 602 N N . PRO A 1 77 ? -7.016 6.050 16.146 1.00 93.38 77 PRO A N 1
ATOM 603 C CA . PRO A 1 77 ? -6.339 6.013 14.858 1.00 93.38 77 PRO A CA 1
ATOM 604 C C . PRO A 1 77 ? -4.925 6.587 14.992 1.00 93.38 77 PRO A C 1
ATOM 606 O O . PRO A 1 77 ? -4.754 7.736 15.397 1.00 93.38 77 PRO A O 1
ATOM 609 N N . ASP A 1 78 ? -3.919 5.797 14.629 1.00 91.56 78 ASP A N 1
ATOM 610 C CA . ASP A 1 78 ? -2.512 6.148 14.782 1.00 91.56 78 ASP A CA 1
ATOM 611 C C . ASP A 1 78 ? -1.711 5.895 13.493 1.00 91.56 78 ASP A C 1
ATOM 613 O O . ASP A 1 78 ? -1.603 4.774 12.989 1.00 91.56 78 ASP A O 1
ATOM 617 N N . LEU A 1 79 ? -1.104 6.965 12.970 1.00 93.00 79 LEU A N 1
ATOM 618 C CA . LEU A 1 79 ? -0.226 6.918 11.798 1.00 93.00 79 LEU A CA 1
ATOM 619 C C . LEU A 1 79 ? 1.042 6.098 12.041 1.00 93.00 79 LEU A C 1
ATOM 621 O O . LEU A 1 79 ? 1.594 5.548 11.082 1.00 93.00 79 LEU A O 1
ATOM 625 N N . MET A 1 80 ? 1.521 6.019 13.286 1.00 93.25 80 MET A N 1
ATOM 626 C CA . MET A 1 80 ? 2.699 5.219 13.611 1.00 93.25 80 MET A CA 1
ATOM 627 C C . MET A 1 80 ? 2.406 3.735 13.427 1.00 93.25 80 MET A C 1
ATOM 629 O O . MET A 1 80 ? 3.204 3.052 12.792 1.00 93.25 80 MET A O 1
ATOM 633 N N . SER A 1 81 ? 1.227 3.263 13.847 1.00 95.19 81 SER A N 1
ATOM 634 C CA . SER A 1 81 ? 0.758 1.896 13.586 1.00 95.19 81 SER A CA 1
ATOM 635 C C . SER A 1 81 ? 0.877 1.507 12.106 1.00 95.19 81 SER A C 1
ATOM 637 O O . SER A 1 81 ? 1.515 0.508 11.757 1.00 95.19 81 SER A O 1
ATOM 639 N N . LEU A 1 82 ? 0.358 2.355 11.213 1.00 96.19 82 LEU A N 1
ATOM 640 C CA . LEU A 1 82 ? 0.472 2.140 9.772 1.00 96.19 82 LEU A CA 1
ATOM 641 C C . LEU A 1 82 ? 1.922 2.230 9.282 1.00 96.19 82 LEU A C 1
ATOM 643 O O . LEU A 1 82 ? 2.346 1.402 8.479 1.00 96.19 82 LEU A O 1
ATOM 647 N N . SER A 1 83 ? 2.701 3.192 9.772 1.00 96.06 83 SER A N 1
ATOM 648 C CA . SER A 1 83 ? 4.110 3.355 9.390 1.00 96.06 83 SER A CA 1
ATOM 649 C C . SER A 1 83 ? 4.947 2.122 9.744 1.00 96.06 83 SER A C 1
ATOM 651 O O . SER A 1 83 ? 5.769 1.685 8.934 1.00 96.06 83 SER A O 1
ATOM 653 N N . THR A 1 84 ? 4.695 1.512 10.903 1.00 96.19 84 THR A N 1
ATOM 654 C CA . THR A 1 84 ? 5.342 0.270 11.333 1.00 96.19 84 THR A CA 1
ATOM 655 C C . THR A 1 84 ? 4.940 -0.911 10.449 1.00 96.19 84 THR A C 1
ATOM 657 O O . THR A 1 84 ? 5.805 -1.673 10.022 1.00 96.19 84 THR A O 1
ATOM 660 N N . VAL A 1 85 ? 3.656 -1.044 10.098 1.00 97.12 85 VAL A N 1
ATOM 661 C CA . VAL A 1 85 ? 3.196 -2.079 9.152 1.00 97.12 85 VAL A CA 1
ATOM 662 C C . VAL A 1 85 ? 3.853 -1.912 7.781 1.00 97.12 85 VAL A C 1
ATOM 664 O O . VAL A 1 85 ? 4.307 -2.888 7.189 1.00 97.12 85 VAL A O 1
ATOM 667 N N . LEU A 1 86 ? 3.958 -0.681 7.276 1.00 96.31 86 LEU A N 1
ATOM 668 C CA . LEU A 1 86 ? 4.636 -0.399 6.009 1.00 96.31 86 LEU A CA 1
ATOM 669 C C . LEU A 1 86 ? 6.137 -0.710 6.069 1.00 96.31 86 LEU A C 1
ATOM 671 O O . LEU A 1 86 ? 6.699 -1.185 5.083 1.00 96.31 86 LEU A O 1
ATOM 675 N N . ALA A 1 87 ? 6.797 -0.453 7.201 1.00 94.56 87 ALA A N 1
ATOM 676 C CA . ALA A 1 87 ? 8.195 -0.823 7.402 1.00 94.56 87 ALA A CA 1
ATOM 677 C C . ALA A 1 87 ? 8.388 -2.346 7.370 1.00 94.56 87 ALA A C 1
ATOM 679 O O . ALA A 1 87 ? 9.271 -2.822 6.659 1.00 94.56 87 ALA A O 1
ATOM 680 N N . GLU A 1 88 ? 7.517 -3.092 8.048 1.00 94.94 88 GLU A N 1
ATOM 681 C CA . GLU A 1 88 ? 7.524 -4.558 8.048 1.00 94.94 88 GLU A CA 1
ATOM 682 C C . GLU A 1 88 ? 7.285 -5.118 6.633 1.00 94.94 88 GLU A C 1
ATOM 684 O O . GLU A 1 88 ? 8.036 -5.970 6.169 1.00 94.94 88 GLU A O 1
ATOM 689 N N . LEU A 1 89 ? 6.318 -4.578 5.878 1.00 94.19 89 LEU A N 1
ATOM 690 C CA . LEU A 1 89 ? 6.077 -4.968 4.478 1.00 94.19 89 LEU A CA 1
ATOM 691 C C . LEU A 1 89 ? 7.286 -4.719 3.568 1.00 94.19 89 LEU A C 1
ATOM 693 O O . LEU A 1 89 ? 7.601 -5.566 2.730 1.00 94.19 89 LEU A O 1
ATOM 697 N N . ARG A 1 90 ? 7.985 -3.591 3.746 1.00 90.75 90 ARG A N 1
ATOM 698 C CA . ARG A 1 90 ? 9.232 -3.310 3.016 1.00 90.75 90 ARG A CA 1
ATOM 699 C C . ARG A 1 90 ? 10.319 -4.338 3.327 1.00 90.75 90 ARG A C 1
ATOM 701 O O . ARG A 1 90 ? 11.072 -4.681 2.424 1.00 90.75 90 ARG A O 1
ATOM 708 N N . GLY A 1 91 ? 10.362 -4.867 4.552 1.00 88.06 91 GLY A N 1
ATOM 709 C CA . GLY A 1 91 ? 11.250 -5.971 4.931 1.00 88.06 91 GLY A CA 1
ATOM 710 C C . GLY A 1 91 ? 11.008 -7.268 4.146 1.00 88.06 91 GLY A C 1
ATOM 711 O O . GLY A 1 91 ? 11.929 -8.064 3.997 1.00 88.06 91 GLY A O 1
ATOM 712 N N . TYR A 1 92 ? 9.807 -7.458 3.585 1.00 87.94 92 TYR A N 1
ATOM 713 C CA . TYR A 1 92 ? 9.463 -8.582 2.701 1.00 87.94 92 TYR A CA 1
ATOM 714 C C . TYR A 1 92 ? 9.580 -8.250 1.200 1.00 87.94 92 TYR A C 1
ATOM 716 O O . TYR A 1 92 ? 9.042 -8.992 0.374 1.00 87.94 92 TYR A O 1
ATOM 724 N N . ASP A 1 93 ? 10.221 -7.133 0.830 1.00 87.31 93 ASP A N 1
ATOM 725 C CA . ASP A 1 93 ? 10.287 -6.630 -0.553 1.00 87.31 93 ASP A CA 1
ATOM 726 C C . ASP A 1 93 ? 8.893 -6.416 -1.191 1.00 87.31 93 ASP A C 1
ATOM 728 O O . ASP A 1 93 ? 8.683 -6.644 -2.394 1.00 87.31 93 ASP A O 1
ATOM 732 N N . LEU A 1 94 ? 7.915 -5.999 -0.372 1.00 89.62 94 LEU A N 1
ATOM 733 C CA . LEU A 1 94 ? 6.545 -5.720 -0.803 1.00 89.62 94 LEU A CA 1
ATOM 734 C C . LEU A 1 94 ? 6.275 -4.223 -0.960 1.00 89.62 94 LEU A C 1
ATOM 736 O O . LEU A 1 94 ? 6.465 -3.426 -0.042 1.00 89.62 94 LEU A O 1
ATOM 740 N N . ASP A 1 95 ? 5.715 -3.867 -2.114 1.00 90.62 95 ASP A N 1
ATOM 741 C CA . ASP A 1 95 ? 5.234 -2.518 -2.404 1.00 90.62 95 ASP A CA 1
ATOM 742 C C . ASP A 1 95 ? 3.795 -2.341 -1.922 1.00 90.62 95 ASP A C 1
ATOM 744 O O . ASP A 1 95 ? 2.864 -2.935 -2.477 1.00 90.62 95 ASP A O 1
ATOM 748 N N . ALA A 1 96 ? 3.596 -1.474 -0.934 1.00 94.50 96 ALA A N 1
ATOM 749 C CA . ALA A 1 96 ? 2.273 -1.176 -0.403 1.00 94.50 96 ALA A CA 1
ATOM 750 C C . ALA A 1 96 ? 1.515 -0.142 -1.256 1.00 94.50 96 ALA A C 1
ATOM 752 O O . ALA A 1 96 ? 2.012 0.950 -1.542 1.00 94.50 96 ALA A O 1
ATOM 753 N N . MET A 1 97 ? 0.268 -0.471 -1.599 1.00 95.88 97 MET A N 1
ATOM 754 C CA . MET A 1 97 ? -0.741 0.469 -2.089 1.00 95.88 97 MET A CA 1
ATOM 755 C C . MET A 1 97 ? -1.792 0.672 -1.000 1.00 95.88 97 MET A C 1
ATOM 757 O O . MET A 1 97 ? -2.548 -0.247 -0.697 1.00 95.88 97 MET A O 1
ATOM 761 N N . VAL A 1 98 ? -1.836 1.858 -0.403 1.00 97.50 98 VAL A N 1
ATOM 762 C CA . VAL A 1 98 ? -2.675 2.146 0.765 1.00 97.50 98 VAL A CA 1
ATOM 763 C C . VAL A 1 98 ? -3.970 2.822 0.336 1.00 97.50 98 VAL A C 1
ATOM 765 O O . VAL A 1 98 ? -3.944 3.801 -0.412 1.00 97.50 98 VAL A O 1
ATOM 768 N N . TRP A 1 99 ? -5.093 2.329 0.843 1.00 97.44 99 TRP A N 1
ATOM 769 C CA . TRP A 1 99 ? -6.401 2.962 0.705 1.00 97.44 99 TRP A CA 1
ATOM 770 C C . TRP A 1 99 ? -6.909 3.468 2.044 1.00 97.44 99 TRP A C 1
ATOM 772 O O . TRP A 1 99 ? -6.775 2.796 3.059 1.00 97.44 99 TRP A O 1
ATOM 782 N N . PHE A 1 100 ? -7.529 4.638 2.022 1.00 96.06 100 PHE A N 1
ATOM 783 C CA . PHE A 1 100 ? -8.205 5.225 3.168 1.00 96.06 100 PHE A CA 1
ATOM 784 C C . PHE A 1 100 ? -9.648 5.567 2.825 1.00 96.06 100 PHE A C 1
ATOM 786 O O . PHE A 1 100 ? -9.961 5.940 1.690 1.00 96.06 100 PHE A O 1
ATOM 793 N N . ASP A 1 101 ? -10.510 5.542 3.833 1.00 93.94 101 ASP A N 1
ATOM 794 C CA . ASP A 1 101 ? -11.821 6.173 3.753 1.00 93.94 101 ASP A CA 1
ATOM 795 C C . ASP A 1 101 ? -11.694 7.691 3.668 1.00 93.94 101 ASP A C 1
ATOM 797 O O . ASP A 1 101 ? -10.715 8.300 4.111 1.00 93.94 101 ASP A O 1
ATOM 801 N N . ALA A 1 102 ? -12.752 8.328 3.170 1.00 90.44 102 ALA A N 1
ATOM 802 C CA . ALA A 1 102 ? -12.828 9.779 3.032 1.00 90.44 102 ALA A CA 1
ATOM 803 C C . ALA A 1 102 ? -12.591 10.552 4.346 1.00 90.44 102 ALA A C 1
ATOM 805 O O . ALA A 1 102 ? -12.186 11.716 4.313 1.00 90.44 102 ALA A O 1
ATOM 806 N N . ASN A 1 103 ? -12.835 9.918 5.497 1.00 89.31 103 ASN A N 1
ATOM 807 C CA . ASN A 1 103 ? -12.736 10.545 6.815 1.00 89.31 103 ASN A CA 1
ATOM 808 C C . ASN A 1 103 ? -11.360 10.388 7.480 1.00 89.31 103 ASN A C 1
ATOM 810 O O . ASN A 1 103 ? -11.108 11.059 8.481 1.00 89.31 103 ASN A O 1
ATOM 814 N N . ALA A 1 104 ? -10.455 9.565 6.937 1.00 88.88 104 ALA A N 1
ATOM 815 C CA . ALA A 1 104 ? -9.188 9.234 7.595 1.00 88.88 104 ALA A CA 1
ATOM 816 C C . ALA A 1 104 ? -8.345 10.473 7.938 1.00 88.88 104 ALA A C 1
ATOM 818 O O . ALA A 1 104 ? -7.795 10.570 9.030 1.00 88.88 104 ALA A O 1
ATOM 819 N N . GLY A 1 105 ? -8.306 11.474 7.052 1.00 87.69 105 GLY A N 1
ATOM 820 C CA . GLY A 1 105 ? -7.574 12.716 7.317 1.00 87.69 105 GLY A CA 1
ATOM 821 C C . GLY A 1 105 ? -8.060 13.447 8.574 1.00 87.69 105 GLY A C 1
ATOM 822 O O . GLY A 1 105 ? -7.246 13.886 9.386 1.00 87.69 105 GLY A O 1
ATOM 823 N N . HIS A 1 106 ? -9.380 13.516 8.774 1.00 89.19 106 HIS A N 1
ATOM 824 C CA . HIS A 1 106 ? -9.963 14.151 9.956 1.00 89.19 106 HIS A CA 1
ATOM 825 C C . HIS A 1 106 ? -9.693 13.351 11.231 1.00 89.19 106 HIS A C 1
ATOM 827 O O . HIS A 1 106 ? -9.447 13.954 12.270 1.00 89.19 106 HIS A O 1
ATOM 833 N N . LEU A 1 107 ? -9.692 12.019 11.139 1.00 88.62 107 LEU A N 1
ATOM 834 C CA . LEU A 1 107 ? -9.381 11.132 12.261 1.00 88.62 107 LEU A CA 1
ATOM 835 C C . LEU A 1 107 ? -7.930 11.278 12.739 1.00 88.62 107 LEU A C 1
ATOM 837 O O . LEU A 1 107 ? -7.668 11.202 13.932 1.00 88.62 107 LEU A O 1
ATOM 841 N N . ILE A 1 108 ? -7.004 11.517 11.812 1.00 90.50 108 ILE A N 1
ATOM 842 C CA . ILE A 1 108 ? -5.566 11.577 12.094 1.00 90.50 108 ILE A CA 1
ATOM 843 C C . ILE A 1 108 ? -5.108 12.990 12.483 1.00 90.50 108 ILE A C 1
ATOM 845 O O . ILE A 1 108 ? -4.267 13.155 13.359 1.00 90.50 108 ILE A O 1
ATOM 849 N N . ALA A 1 109 ? -5.608 14.021 11.795 1.00 87.75 109 ALA A N 1
ATOM 850 C CA . ALA A 1 109 ? -5.067 15.381 11.880 1.00 87.75 109 ALA A CA 1
ATOM 851 C C . ALA A 1 109 ? -6.129 16.458 12.155 1.00 87.75 109 ALA A C 1
ATOM 853 O O . ALA A 1 109 ? -5.847 17.648 12.004 1.00 87.75 109 ALA A O 1
ATOM 854 N N . GLY A 1 110 ? -7.369 16.069 12.472 1.00 90.12 110 GLY A N 1
ATOM 855 C CA . GLY A 1 110 ? -8.484 16.990 12.730 1.00 90.12 110 GLY A CA 1
ATOM 856 C C . GLY A 1 110 ? -8.989 17.754 11.498 1.00 90.12 110 GLY A C 1
ATOM 857 O O . GLY A 1 110 ? -9.968 18.494 11.577 1.00 90.12 110 GLY A O 1
ATOM 858 N N . ARG A 1 111 ? -8.367 17.571 10.329 1.00 89.50 111 ARG A N 1
ATOM 859 C CA . ARG A 1 111 ? -8.681 18.284 9.083 1.00 89.50 111 ARG A CA 1
ATOM 860 C C . ARG A 1 111 ? -8.624 17.361 7.877 1.00 89.50 111 ARG A C 1
ATOM 862 O O . ARG A 1 111 ? -8.011 16.301 7.918 1.00 89.50 111 ARG A O 1
ATOM 869 N N . TYR A 1 112 ? -9.189 17.806 6.762 1.00 89.56 112 TYR A N 1
ATOM 870 C CA . TYR A 1 112 ? -9.052 17.082 5.507 1.00 89.56 112 TYR A CA 1
ATOM 871 C C . TYR A 1 112 ? -7.573 16.975 5.089 1.00 89.56 112 TYR A C 1
ATOM 873 O O . TYR A 1 112 ? -6.830 17.965 5.116 1.00 89.56 112 TYR A O 1
ATOM 881 N N . LEU A 1 113 ? -7.165 15.768 4.688 1.00 91.38 113 LEU A N 1
ATOM 882 C CA . LEU A 1 113 ? -5.851 15.472 4.124 1.00 91.38 113 LEU A CA 1
ATOM 883 C C . LEU A 1 113 ? -6.017 14.888 2.725 1.00 91.38 113 LEU A C 1
ATOM 885 O O . LE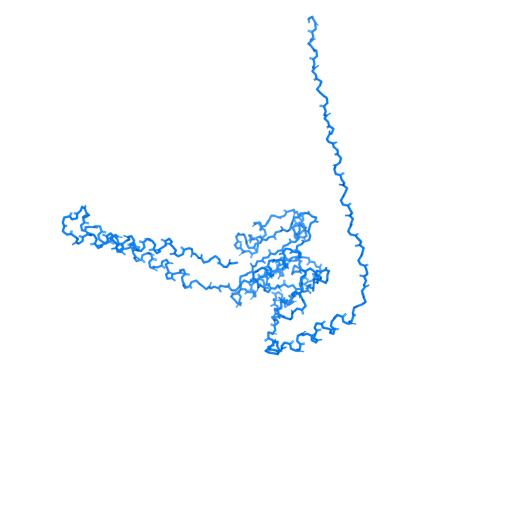U A 1 113 ? -6.848 14.015 2.490 1.00 91.38 113 LEU A O 1
ATOM 889 N N . THR A 1 114 ? -5.193 15.362 1.799 1.00 92.75 114 THR A N 1
ATOM 890 C CA . THR A 1 114 ? -5.111 14.809 0.444 1.00 92.75 114 THR A CA 1
ATOM 891 C C . THR A 1 114 ? -4.265 13.537 0.425 1.00 92.75 114 THR A C 1
ATOM 893 O O . THR A 1 114 ? -3.388 13.339 1.270 1.00 92.75 114 THR A O 1
ATOM 896 N N . ALA A 1 115 ? -4.451 12.705 -0.603 1.00 93.31 115 ALA A N 1
ATOM 897 C CA . ALA A 1 115 ? -3.659 11.488 -0.786 1.00 93.31 115 ALA A CA 1
ATOM 898 C C . ALA A 1 115 ? -2.147 11.775 -0.866 1.00 93.31 115 ALA A C 1
ATOM 900 O O . ALA A 1 115 ? -1.336 11.015 -0.347 1.00 93.31 115 ALA A O 1
ATOM 901 N N . GLY A 1 116 ? -1.760 12.906 -1.469 1.00 92.38 116 GLY A N 1
ATOM 902 C CA . GLY A 1 116 ? -0.361 13.334 -1.544 1.00 92.38 116 GLY A CA 1
ATOM 903 C C . GLY A 1 116 ? 0.228 13.738 -0.189 1.00 92.38 116 GLY A C 1
ATOM 904 O O . GLY A 1 116 ? 1.391 13.440 0.070 1.00 92.38 116 GLY A O 1
ATOM 905 N N . GLN A 1 117 ? -0.563 14.372 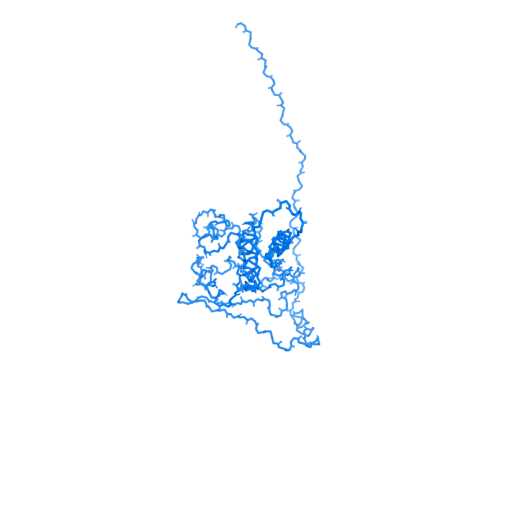0.683 1.00 93.69 117 GLN A N 1
ATOM 906 C CA . GLN A 1 117 ? -0.130 14.718 2.043 1.00 93.69 117 GLN A CA 1
ATOM 907 C C . GLN A 1 117 ? 0.069 13.463 2.898 1.00 93.69 117 GLN A C 1
ATOM 909 O O . GLN A 1 117 ? 1.109 13.338 3.539 1.00 93.69 117 GLN A O 1
ATOM 914 N N . LEU A 1 118 ? -0.875 12.515 2.852 1.00 93.44 118 LEU A N 1
ATOM 915 C CA . LEU A 1 118 ? -0.739 11.227 3.544 1.00 93.44 118 LEU A CA 1
ATOM 916 C C . LEU A 1 118 ? 0.450 10.418 3.012 1.00 93.44 118 LEU A C 1
ATOM 918 O O . LEU A 1 118 ? 1.223 9.883 3.798 1.00 93.44 118 LEU A O 1
ATOM 922 N N . ALA A 1 119 ? 0.652 10.380 1.690 1.00 93.81 119 ALA A N 1
ATOM 923 C CA . ALA A 1 119 ? 1.824 9.735 1.098 1.00 93.81 119 ALA A CA 1
ATOM 924 C C . ALA A 1 119 ? 3.135 10.344 1.616 1.00 93.81 119 ALA A C 1
ATOM 926 O O . ALA A 1 119 ? 4.046 9.605 1.980 1.00 93.81 119 ALA A O 1
ATOM 927 N N . GLY A 1 120 ? 3.207 11.677 1.704 1.00 92.94 120 GLY A N 1
ATOM 928 C CA . GLY A 1 120 ? 4.361 12.378 2.264 1.00 92.94 120 GLY A CA 1
ATOM 929 C C . GLY A 1 120 ? 4.619 12.022 3.729 1.00 92.94 120 GLY A C 1
ATOM 930 O O . GLY A 1 120 ? 5.755 11.730 4.085 1.00 92.94 120 GLY A O 1
ATOM 931 N N . GLN A 1 121 ? 3.572 11.980 4.558 1.00 92.50 121 GLN A N 1
ATOM 932 C CA . GLN A 1 121 ? 3.683 11.604 5.974 1.00 92.50 121 GLN A CA 1
ATOM 933 C C . GLN A 1 121 ? 4.122 10.144 6.171 1.00 92.50 121 GLN A C 1
ATOM 935 O O . GLN A 1 121 ? 4.875 9.857 7.093 1.00 92.50 121 GLN A O 1
ATOM 940 N N . LEU A 1 122 ? 3.700 9.235 5.287 1.00 92.56 122 LEU A N 1
ATOM 941 C CA . LEU A 1 122 ? 4.042 7.806 5.335 1.00 92.56 122 LEU A CA 1
ATOM 942 C C . LEU A 1 122 ? 5.367 7.460 4.629 1.00 92.56 122 LEU A C 1
ATOM 944 O O . LEU A 1 122 ? 5.766 6.293 4.592 1.00 92.56 122 LEU A O 1
ATOM 948 N N . GLY A 1 123 ? 6.034 8.443 4.015 1.00 90.88 123 GLY A N 1
ATOM 949 C CA . GLY A 1 123 ? 7.238 8.217 3.210 1.00 90.88 123 GLY A CA 1
ATOM 950 C C . GLY A 1 123 ? 6.991 7.338 1.976 1.00 90.88 123 GLY A C 1
ATOM 951 O O . GLY A 1 123 ? 7.889 6.619 1.538 1.00 90.88 123 GLY A O 1
ATOM 952 N N . LEU A 1 124 ? 5.771 7.355 1.431 1.00 91.50 124 LEU A N 1
ATOM 953 C CA . LEU A 1 124 ? 5.389 6.587 0.248 1.00 91.50 124 LEU A CA 1
ATOM 954 C C . LEU A 1 124 ? 5.497 7.433 -1.032 1.00 91.50 124 LEU A C 1
ATOM 956 O O . LEU A 1 124 ? 5.236 8.641 -1.009 1.00 91.50 124 LEU A O 1
ATOM 960 N N . PRO A 1 125 ? 5.819 6.820 -2.188 1.00 88.19 125 PRO A N 1
ATOM 961 C CA . PRO A 1 125 ? 5.775 7.510 -3.470 1.00 88.19 125 PRO A CA 1
ATOM 962 C C . PRO A 1 125 ? 4.386 8.084 -3.773 1.00 88.19 125 PRO A C 1
ATOM 964 O O . PRO A 1 125 ? 3.348 7.510 -3.425 1.00 88.19 125 PRO A O 1
ATOM 967 N N . LYS A 1 126 ? 4.357 9.205 -4.504 1.00 85.31 126 LYS A N 1
ATOM 968 C CA . LYS A 1 126 ? 3.100 9.784 -4.996 1.00 85.31 126 LYS A CA 1
ATOM 969 C C . LYS A 1 126 ? 2.345 8.748 -5.838 1.00 85.31 126 LYS A C 1
ATOM 971 O O . LYS A 1 126 ? 2.910 8.160 -6.756 1.00 85.31 126 LYS A O 1
ATOM 976 N N . GLY A 1 127 ? 1.060 8.564 -5.540 1.00 87.75 127 GLY A N 1
ATOM 977 C CA . GLY A 1 127 ? 0.191 7.608 -6.234 1.00 87.75 127 GLY A CA 1
ATOM 978 C C . GLY A 1 127 ? 0.146 6.203 -5.628 1.00 87.75 127 GLY A C 1
ATOM 979 O O . GLY A 1 127 ? -0.589 5.376 -6.154 1.00 87.75 127 GLY A O 1
ATOM 980 N N . CYS A 1 128 ? 0.879 5.936 -4.539 1.00 93.12 128 CYS A N 1
ATOM 981 C CA . CYS A 1 128 ? 0.720 4.710 -3.742 1.00 93.12 128 CYS A CA 1
ATOM 982 C C . CYS A 1 128 ? -0.328 4.846 -2.627 1.00 93.12 128 CYS A C 1
ATOM 984 O O . CYS A 1 128 ? -0.679 3.850 -2.006 1.00 93.12 128 CYS A O 1
ATOM 986 N N . VAL A 1 129 ? -0.819 6.061 -2.367 1.00 96.19 129 VAL A N 1
ATOM 987 C CA . VAL A 1 129 ? -1.906 6.324 -1.419 1.00 96.19 129 VAL A CA 1
ATOM 988 C C . VAL A 1 129 ? -3.139 6.779 -2.185 1.00 96.19 129 VAL A C 1
ATOM 990 O O . VAL A 1 129 ? -3.050 7.628 -3.075 1.00 96.19 129 VAL A O 1
ATOM 993 N N . HIS A 1 130 ? -4.286 6.231 -1.805 1.00 96.06 130 HIS A N 1
ATOM 994 C CA . HIS A 1 130 ? -5.593 6.529 -2.365 1.00 96.06 130 HIS A CA 1
ATOM 995 C C . HIS A 1 130 ? -6.583 6.831 -1.239 1.00 96.06 130 HIS A C 1
ATOM 997 O O . HIS A 1 130 ? -6.496 6.265 -0.152 1.00 96.06 130 HIS A O 1
ATOM 1003 N N . ILE A 1 131 ? -7.525 7.730 -1.506 1.00 95.12 131 ILE A N 1
ATOM 1004 C CA . ILE A 1 131 ? -8.601 8.080 -0.579 1.00 95.12 131 ILE A CA 1
ATOM 1005 C C . ILE A 1 131 ? -9.915 7.884 -1.329 1.00 95.12 131 ILE A C 1
ATOM 1007 O O . ILE A 1 131 ? -10.050 8.362 -2.459 1.00 95.12 131 ILE A O 1
ATOM 1011 N N . ALA A 1 132 ? -10.860 7.173 -0.722 1.00 94.06 132 ALA A N 1
ATOM 1012 C CA . ALA A 1 132 ? -12.199 7.010 -1.266 1.00 94.06 132 ALA A CA 1
ATOM 1013 C C . ALA A 1 132 ? -12.931 8.359 -1.357 1.00 94.06 132 ALA A C 1
ATOM 1015 O O . ALA A 1 132 ? -12.651 9.306 -0.616 1.00 94.06 132 ALA A O 1
ATOM 1016 N N . HIS A 1 133 ? -13.893 8.457 -2.273 1.00 89.94 133 HIS A N 1
ATOM 1017 C CA . HIS A 1 133 ? -14.705 9.664 -2.383 1.00 89.94 133 HIS A CA 1
ATOM 1018 C C . HIS A 1 133 ? -15.573 9.842 -1.130 1.00 89.94 133 HIS A C 1
ATOM 1020 O O . HIS A 1 133 ? -15.922 8.885 -0.434 1.00 89.94 133 HIS A O 1
ATOM 1026 N N . ARG A 1 134 ? -15.942 11.091 -0.826 1.00 86.81 134 ARG A N 1
ATOM 1027 C CA . ARG A 1 134 ? -16.833 11.381 0.303 1.00 86.81 134 ARG A CA 1
ATOM 1028 C C . ARG A 1 134 ? -18.162 10.644 0.119 1.00 86.81 134 ARG A C 1
ATOM 1030 O O . ARG A 1 134 ? -18.780 10.745 -0.934 1.00 86.81 134 ARG A O 1
ATOM 1037 N N . GLY A 1 135 ? -18.600 9.945 1.166 1.00 83.75 135 GLY A N 1
ATOM 1038 C CA . GLY A 1 135 ? -19.852 9.182 1.163 1.00 83.75 135 GLY A CA 1
ATOM 1039 C C . GLY A 1 135 ? -19.748 7.785 0.544 1.00 83.75 135 GLY A C 1
ATOM 1040 O O . GLY A 1 135 ? -20.752 7.084 0.501 1.00 83.75 135 GLY A O 1
ATOM 1041 N N . THR A 1 136 ? -18.559 7.363 0.100 1.00 86.06 136 THR A N 1
ATOM 1042 C CA . THR A 1 136 ? -18.308 5.993 -0.370 1.00 86.06 136 THR A CA 1
ATOM 1043 C C . THR A 1 136 ? -17.264 5.305 0.514 1.00 86.06 136 THR A C 1
ATOM 1045 O O . THR A 1 136 ? -16.241 5.935 0.796 1.00 86.06 136 THR A O 1
ATOM 1048 N N . PRO A 1 137 ? -17.484 4.047 0.936 1.00 89.00 137 PRO A N 1
ATOM 1049 C CA . PRO A 1 137 ? -16.488 3.283 1.686 1.00 89.00 137 PRO A CA 1
ATOM 1050 C C . PRO A 1 137 ? -15.276 2.932 0.812 1.00 89.00 137 PRO A C 1
ATOM 1052 O O . PRO A 1 137 ? -15.390 2.842 -0.415 1.00 89.00 137 PRO A O 1
ATOM 1055 N N . ALA A 1 138 ? -14.115 2.716 1.430 1.00 93.06 138 ALA A N 1
ATOM 1056 C CA . ALA A 1 138 ? -12.902 2.286 0.737 1.00 93.06 138 ALA A CA 1
ATOM 1057 C C . ALA A 1 138 ? -12.928 0.804 0.325 1.00 93.06 138 ALA A C 1
ATOM 1059 O O . ALA A 1 138 ? -12.322 0.455 -0.693 1.00 93.06 138 ALA A O 1
ATOM 1060 N N . ASP A 1 139 ? -13.656 -0.053 1.049 1.00 94.38 139 ASP A N 1
ATOM 1061 C CA . ASP A 1 139 ? -13.668 -1.509 0.834 1.00 94.38 139 ASP A CA 1
ATOM 1062 C C . ASP A 1 139 ? -13.897 -1.926 -0.624 1.00 94.38 139 ASP A C 1
ATOM 1064 O O . ASP A 1 139 ? -13.111 -2.726 -1.138 1.00 94.38 139 ASP A O 1
ATOM 1068 N N . PRO A 1 140 ? -14.887 -1.385 -1.369 1.00 93.88 140 PRO A N 1
ATOM 1069 C CA . PRO A 1 140 ? -15.110 -1.793 -2.754 1.00 93.88 140 PRO A CA 1
ATOM 1070 C C . PRO A 1 140 ? -13.904 -1.506 -3.639 1.00 93.88 140 PRO A C 1
ATOM 1072 O O . PRO A 1 140 ? -13.608 -2.275 -4.550 1.00 93.88 140 PRO A O 1
ATOM 1075 N N . HIS A 1 141 ? -13.189 -0.412 -3.372 1.00 95.25 141 HIS A N 1
ATOM 1076 C CA . HIS A 1 141 ? -11.996 -0.044 -4.120 1.00 95.25 141 HIS A CA 1
ATOM 1077 C C . HIS A 1 141 ? -10.814 -0.958 -3.783 1.00 95.25 141 HIS A C 1
ATOM 1079 O O . HIS A 1 141 ? -10.114 -1.403 -4.699 1.00 95.25 141 HIS A O 1
ATOM 1085 N N . ILE A 1 142 ? -10.633 -1.291 -2.501 1.00 95.50 142 ILE A N 1
ATOM 1086 C CA . ILE A 1 142 ? -9.628 -2.250 -2.023 1.00 95.50 142 ILE A CA 1
ATOM 1087 C C . ILE A 1 142 ? -9.865 -3.619 -2.668 1.00 95.50 142 ILE A C 1
ATOM 1089 O O . ILE A 1 142 ? -8.966 -4.178 -3.302 1.00 95.50 142 ILE A O 1
ATOM 1093 N N . LEU A 1 143 ? -11.092 -4.135 -2.569 1.00 94.75 143 LEU A N 1
ATOM 1094 C CA . LEU A 1 143 ? -11.481 -5.445 -3.085 1.00 94.75 143 LEU A CA 1
ATOM 1095 C C . LEU A 1 143 ? -11.397 -5.508 -4.611 1.00 94.75 143 LEU A C 1
ATOM 1097 O O . LEU A 1 143 ? -10.859 -6.476 -5.155 1.00 94.75 143 LEU A O 1
ATOM 1101 N N . ALA A 1 144 ? -11.851 -4.468 -5.317 1.00 92.56 144 ALA A N 1
ATOM 1102 C CA . ALA A 1 144 ? -11.733 -4.390 -6.769 1.00 92.56 144 ALA A CA 1
ATOM 1103 C C . ALA A 1 144 ? -10.268 -4.394 -7.225 1.00 92.56 144 ALA A C 1
ATOM 1105 O O . ALA A 1 144 ? -9.923 -5.118 -8.163 1.00 92.56 144 ALA A O 1
ATOM 1106 N N . MET A 1 145 ? -9.396 -3.628 -6.561 1.00 91.62 145 MET A N 1
ATOM 1107 C CA . MET A 1 145 ? -7.965 -3.581 -6.872 1.00 91.62 145 MET A CA 1
ATOM 1108 C C . MET A 1 145 ? -7.290 -4.924 -6.599 1.00 91.62 145 MET A C 1
ATOM 1110 O O . MET A 1 145 ? -6.618 -5.468 -7.477 1.00 91.62 145 MET A O 1
ATOM 1114 N N . ALA A 1 146 ? -7.518 -5.494 -5.415 1.00 91.44 146 ALA A N 1
ATOM 1115 C CA . ALA A 1 146 ? -6.972 -6.791 -5.046 1.00 91.44 146 ALA A CA 1
ATOM 1116 C C . ALA A 1 146 ? -7.429 -7.890 -6.009 1.00 91.44 146 ALA A C 1
ATOM 1118 O O . ALA A 1 146 ? -6.623 -8.730 -6.418 1.00 91.44 146 ALA A O 1
ATOM 1119 N N . ASN A 1 147 ? -8.697 -7.861 -6.429 1.00 89.06 147 ASN A N 1
ATOM 1120 C CA . ASN A 1 147 ? -9.234 -8.803 -7.400 1.00 89.06 147 ASN A CA 1
ATOM 1121 C C . ASN A 1 147 ? -8.601 -8.630 -8.786 1.00 89.06 147 ASN A C 1
ATOM 1123 O O . ASN A 1 147 ? -8.093 -9.598 -9.346 1.00 89.06 147 ASN A O 1
ATOM 1127 N N . LYS A 1 148 ? -8.584 -7.399 -9.309 1.00 87.81 148 LYS A N 1
ATOM 1128 C CA . LYS A 1 148 ? -8.070 -7.069 -10.644 1.00 87.81 148 LYS A CA 1
ATOM 1129 C C . LYS A 1 148 ? -6.585 -7.387 -10.804 1.00 87.81 148 LYS A C 1
ATOM 1131 O O . LYS A 1 148 ? -6.187 -7.926 -11.831 1.00 87.81 148 LYS A O 1
ATOM 1136 N N . ASP A 1 149 ? -5.772 -7.031 -9.814 1.00 84.75 149 ASP A N 1
ATOM 1137 C CA . ASP A 1 149 ? -4.313 -7.173 -9.876 1.00 84.75 149 ASP A CA 1
ATOM 1138 C C . ASP A 1 149 ? -3.801 -8.443 -9.165 1.00 84.75 149 ASP A C 1
ATOM 1140 O O . ASP A 1 149 ? -2.594 -8.637 -9.035 1.00 84.75 149 ASP A O 1
ATOM 1144 N N . ASN A 1 150 ? -4.707 -9.329 -8.735 1.00 86.19 150 ASN A N 1
ATOM 1145 C CA . ASN A 1 150 ? -4.402 -10.558 -7.998 1.00 86.19 150 ASN A CA 1
ATOM 1146 C C . ASN A 1 150 ? -3.551 -10.336 -6.728 1.00 86.19 150 ASN A C 1
ATOM 1148 O O . ASN A 1 150 ? -2.709 -11.161 -6.380 1.00 86.19 150 ASN A O 1
ATOM 1152 N N . LEU A 1 151 ? -3.782 -9.230 -6.021 1.00 90.62 151 LEU A N 1
ATOM 1153 C CA . LEU A 1 151 ? -3.007 -8.835 -4.842 1.00 90.62 151 LEU A CA 1
ATOM 1154 C C . LEU A 1 151 ? -3.596 -9.428 -3.559 1.00 90.62 151 LEU A C 1
ATOM 1156 O O . LEU A 1 151 ? -4.779 -9.770 -3.510 1.00 90.62 151 LEU A O 1
ATOM 1160 N N . GLN A 1 152 ? -2.756 -9.541 -2.532 1.00 93.00 152 GLN A N 1
ATOM 1161 C CA . GLN A 1 152 ? -3.194 -9.769 -1.154 1.00 93.00 152 GLN A CA 1
ATOM 1162 C C . GLN A 1 152 ? -3.605 -8.439 -0.506 1.00 93.00 152 GLN A C 1
ATOM 1164 O O . GLN A 1 152 ? -3.213 -7.368 -0.979 1.00 93.00 152 GLN A O 1
ATOM 1169 N N . ILE A 1 153 ? -4.397 -8.518 0.563 1.00 95.50 153 ILE A N 1
ATOM 1170 C CA . ILE A 1 153 ? -4.907 -7.359 1.303 1.00 95.50 153 ILE A CA 1
ATOM 1171 C C . ILE A 1 153 ? -4.411 -7.438 2.742 1.00 95.50 153 ILE A C 1
ATOM 1173 O O . ILE A 1 153 ? -4.649 -8.440 3.411 1.00 95.50 153 ILE A O 1
ATOM 1177 N N . VAL A 1 154 ? -3.763 -6.385 3.227 1.00 97.38 154 VAL A N 1
ATOM 1178 C CA . VAL A 1 154 ? -3.432 -6.217 4.643 1.00 97.38 154 VAL A CA 1
ATOM 1179 C C . VAL A 1 154 ? -4.608 -5.547 5.334 1.00 97.38 154 VAL A C 1
ATOM 1181 O O . VAL A 1 154 ? -4.860 -4.364 5.110 1.00 97.38 154 VAL A O 1
ATOM 1184 N N . SER A 1 155 ? -5.344 -6.322 6.125 1.00 96.38 155 SER A N 1
ATOM 1185 C CA . SER A 1 155 ? -6.461 -5.861 6.952 1.00 96.38 155 SER A CA 1
ATOM 1186 C C . SER A 1 155 ? -6.829 -6.954 7.954 1.00 96.38 155 SER A C 1
ATOM 1188 O O . SER A 1 155 ? -6.661 -8.146 7.677 1.00 96.38 155 SER A O 1
ATOM 1190 N N . ASN A 1 156 ? -7.338 -6.553 9.117 1.00 95.38 156 ASN A N 1
ATOM 1191 C CA . ASN A 1 156 ? -7.984 -7.463 10.063 1.00 95.38 156 ASN A CA 1
ATOM 1192 C C . ASN A 1 156 ? -9.500 -7.557 9.833 1.00 95.38 156 ASN A C 1
ATOM 1194 O O . ASN A 1 156 ? -10.152 -8.424 10.424 1.00 95.38 156 ASN A O 1
ATOM 1198 N N . ASP A 1 157 ? -10.062 -6.701 8.975 1.00 93.12 157 ASP A N 1
ATOM 1199 C CA . ASP A 1 157 ? -11.446 -6.828 8.540 1.00 93.12 157 ASP A CA 1
ATOM 1200 C C . ASP A 1 157 ? -11.614 -8.043 7.614 1.00 93.12 157 ASP A C 1
ATOM 1202 O O . ASP A 1 157 ? -10.743 -8.400 6.819 1.00 93.12 157 ASP A O 1
ATOM 1206 N N . ARG A 1 158 ? -12.762 -8.705 7.739 1.00 90.69 158 ARG A N 1
ATOM 1207 C CA . ARG A 1 158 ? -13.167 -9.829 6.894 1.00 90.69 158 ARG A CA 1
ATOM 1208 C C . ARG A 1 158 ? -14.046 -9.402 5.719 1.00 90.69 158 ARG A C 1
ATOM 1210 O O . ARG A 1 158 ? -14.395 -10.274 4.927 1.00 90.69 158 ARG A O 1
ATOM 1217 N N . TYR A 1 159 ? -14.421 -8.125 5.624 1.00 92.81 159 TYR A N 1
ATOM 1218 C CA . TYR A 1 159 ? -15.257 -7.560 4.561 1.00 92.81 159 TYR A CA 1
ATOM 1219 C C . TYR A 1 159 ? -16.567 -8.337 4.374 1.00 92.81 159 TYR A C 1
ATOM 1221 O O . TYR A 1 159 ? -16.939 -8.712 3.261 1.00 92.81 159 TYR A O 1
ATOM 1229 N N . ARG A 1 160 ? -17.250 -8.640 5.488 1.00 88.94 160 ARG A N 1
ATOM 1230 C CA . ARG A 1 160 ? -18.397 -9.566 5.500 1.00 88.94 160 ARG A CA 1
ATOM 1231 C C . ARG A 1 160 ? -19.534 -9.122 4.583 1.00 88.94 160 ARG A C 1
ATOM 1233 O O . ARG A 1 160 ? -20.127 -9.951 3.902 1.00 88.94 160 ARG A O 1
ATOM 1240 N N . ASP A 1 161 ? -19.773 -7.824 4.510 1.00 90.19 161 ASP A N 1
ATOM 1241 C CA . ASP A 1 161 ? -20.865 -7.260 3.715 1.00 90.19 161 ASP A CA 1
ATOM 1242 C C . ASP A 1 161 ? -20.605 -7.359 2.200 1.00 90.19 161 ASP A C 1
ATOM 1244 O O . ASP A 1 161 ? -21.506 -7.169 1.388 1.00 90.19 161 ASP A O 1
ATOM 1248 N N . TRP A 1 162 ? -19.377 -7.709 1.802 1.00 92.06 162 TRP A N 1
ATOM 1249 C CA . TRP A 1 162 ? -18.931 -7.726 0.411 1.00 92.06 162 TRP A CA 1
ATOM 1250 C C . TRP A 1 162 ? -18.771 -9.134 -0.182 1.00 92.06 162 TRP A C 1
ATOM 1252 O O . TRP A 1 162 ? -18.395 -9.251 -1.351 1.00 92.06 162 TRP A O 1
ATOM 1262 N N . PHE A 1 163 ? -19.061 -10.207 0.568 1.00 88.31 163 PHE A N 1
ATOM 1263 C CA . PHE A 1 163 ? -18.878 -11.593 0.098 1.00 88.31 163 PHE A CA 1
ATOM 1264 C C . PHE A 1 163 ? -19.647 -11.907 -1.190 1.00 88.31 163 PHE A C 1
ATOM 1266 O O . PHE A 1 163 ? -19.078 -12.521 -2.097 1.00 88.31 163 PHE A O 1
ATOM 1273 N N . ASP A 1 164 ? -20.898 -11.452 -1.291 1.00 87.19 164 ASP A N 1
ATOM 1274 C CA . ASP A 1 164 ? -21.756 -11.697 -2.459 1.00 87.19 164 ASP A CA 1
ATOM 1275 C C . ASP A 1 164 ? -21.197 -11.038 -3.730 1.00 87.19 164 ASP A C 1
ATOM 1277 O O . ASP A 1 164 ? -21.346 -11.556 -4.837 1.00 87.19 164 ASP A O 1
ATOM 1281 N N . HIS A 1 165 ? -20.498 -9.912 -3.569 1.00 88.06 165 HIS A N 1
ATOM 1282 C CA . HIS A 1 165 ? -19.896 -9.154 -4.663 1.00 88.06 165 HIS A CA 1
ATOM 1283 C C . HIS A 1 165 ? -18.466 -9.606 -4.989 1.00 88.06 165 HIS A C 1
ATOM 1285 O O . HIS A 1 165 ? -18.025 -9.481 -6.133 1.00 88.06 165 HIS A O 1
ATOM 1291 N N . TYR A 1 166 ? -17.744 -10.160 -4.010 1.00 86.50 166 TYR A N 1
ATOM 1292 C CA . TYR A 1 166 ? -16.352 -10.584 -4.152 1.00 86.50 166 TYR A CA 1
ATOM 1293 C C . TYR A 1 166 ? -16.128 -12.005 -3.608 1.00 86.50 166 TYR A C 1
ATOM 1295 O O . TYR A 1 166 ? -15.501 -12.181 -2.560 1.00 86.50 166 TYR A O 1
ATOM 1303 N N . PRO A 1 167 ? -16.502 -13.058 -4.365 1.00 85.06 167 PRO A N 1
ATOM 1304 C CA . PRO A 1 167 ? -16.368 -14.456 -3.931 1.00 85.06 167 PRO A CA 1
ATOM 1305 C C . PRO A 1 167 ? -14.935 -14.881 -3.580 1.00 85.06 167 PRO A C 1
ATOM 1307 O O . PRO A 1 167 ? -14.715 -15.875 -2.888 1.00 85.06 167 PRO A O 1
ATOM 1310 N N . ARG A 1 168 ? -13.925 -14.137 -4.052 1.00 81.69 168 ARG A N 1
ATOM 1311 C CA . ARG A 1 168 ? -12.516 -14.373 -3.716 1.00 81.69 168 ARG A CA 1
ATOM 1312 C C . ARG A 1 168 ? -12.225 -14.181 -2.224 1.00 81.69 168 ARG A C 1
ATOM 1314 O O . ARG A 1 168 ? -11.285 -14.804 -1.744 1.00 81.69 168 ARG A O 1
ATOM 1321 N N . LEU A 1 169 ? -13.044 -13.421 -1.494 1.00 85.38 169 LEU A N 1
ATOM 1322 C CA . LEU A 1 169 ? -12.970 -13.319 -0.032 1.00 85.38 169 LEU A CA 1
ATOM 1323 C C . LEU A 1 169 ? -13.158 -14.673 0.666 1.00 85.38 169 LEU A C 1
ATOM 1325 O O . LEU A 1 169 ? -12.591 -14.896 1.731 1.00 85.38 169 LEU A O 1
ATOM 1329 N N . ALA A 1 170 ? -13.896 -15.609 0.055 1.00 80.44 170 ALA A N 1
ATOM 1330 C CA . ALA A 1 170 ? -14.075 -16.959 0.594 1.00 80.44 170 ALA A CA 1
ATOM 1331 C C . ALA A 1 170 ? -12.853 -17.866 0.365 1.00 80.44 170 ALA A C 1
ATOM 1333 O O . ALA A 1 170 ? -12.775 -18.959 0.932 1.00 80.44 170 ALA A O 1
ATOM 1334 N N . LYS A 1 171 ? -11.894 -17.448 -0.475 1.00 77.62 171 LYS A N 1
ATOM 1335 C CA . LYS A 1 171 ? -10.684 -18.226 -0.745 1.00 77.62 171 LYS A CA 1
ATOM 1336 C C . LYS A 1 171 ? -9.623 -17.931 0.322 1.00 77.62 171 LYS A C 1
ATOM 1338 O O . LYS A 1 171 ? -9.294 -16.765 0.550 1.00 77.62 171 LYS A O 1
ATOM 1343 N N . PRO A 1 172 ? -9.017 -18.965 0.931 1.00 75.56 172 PRO A N 1
ATOM 1344 C CA . PRO A 1 172 ? -7.860 -18.763 1.791 1.00 75.56 172 PRO A CA 1
ATOM 1345 C C . 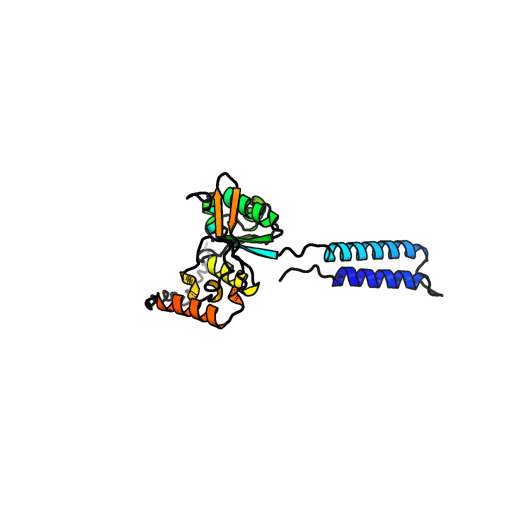PRO A 1 172 ? -6.703 -18.174 0.971 1.00 75.56 172 PRO A C 1
ATOM 1347 O O . PRO A 1 172 ? -6.560 -18.475 -0.215 1.00 75.56 172 PRO A O 1
ATOM 1350 N N . GLY A 1 173 ? -5.872 -17.338 1.596 1.00 82.31 173 GLY A N 1
ATOM 1351 C CA . GLY A 1 173 ? -4.701 -16.749 0.935 1.00 82.31 173 GLY A CA 1
ATOM 1352 C C . GLY A 1 173 ? -4.811 -15.265 0.580 1.00 82.31 173 GLY A C 1
ATOM 1353 O O . GLY A 1 173 ? -3.795 -14.674 0.224 1.00 82.31 173 GLY A O 1
ATOM 1354 N N . LEU A 1 174 ? -6.000 -14.656 0.672 1.00 87.69 174 LEU A N 1
ATOM 1355 C CA . LEU A 1 174 ? -6.204 -13.256 0.278 1.00 87.69 174 LEU A CA 1
ATOM 1356 C C . LEU A 1 174 ? -5.803 -12.251 1.367 1.00 87.69 174 LEU A C 1
ATOM 1358 O O . LEU A 1 174 ? -5.134 -11.268 1.059 1.00 87.69 174 LEU A O 1
ATOM 1362 N N . LEU A 1 175 ? -6.223 -12.490 2.612 1.00 93.25 175 LEU A N 1
ATOM 1363 C CA . LEU A 1 175 ? -6.031 -11.557 3.722 1.00 93.25 175 LEU A CA 1
ATOM 1364 C C . LEU A 1 175 ? -4.725 -11.844 4.468 1.00 93.25 175 LEU A C 1
ATOM 1366 O O . LEU A 1 175 ? -4.473 -12.977 4.881 1.00 93.25 175 LEU A O 1
ATOM 1370 N N . VAL A 1 176 ? -3.929 -10.799 4.659 1.00 94.44 176 VAL A N 1
ATOM 1371 C CA . VAL A 1 176 ? -2.761 -10.741 5.534 1.00 94.44 176 VAL A CA 1
ATOM 1372 C C . VAL A 1 176 ? -3.188 -9.985 6.786 1.00 94.44 176 VAL A C 1
ATOM 1374 O O . VAL A 1 176 ? -3.337 -8.767 6.783 1.00 94.44 176 VAL A O 1
ATOM 1377 N N . THR A 1 177 ? -3.425 -10.728 7.858 1.00 95.00 177 THR A N 1
ATOM 1378 C CA . THR A 1 177 ? -3.813 -10.166 9.159 1.00 95.00 177 THR A CA 1
ATOM 1379 C C . THR A 1 177 ? -2.577 -9.839 9.983 1.00 95.00 177 THR A C 1
ATOM 1381 O O . THR A 1 177 ? -1.519 -10.425 9.754 1.00 95.00 177 THR A O 1
ATOM 1384 N N . GLY A 1 178 ? -2.696 -8.993 10.996 1.00 95.38 178 GLY A N 1
ATOM 1385 C CA . GLY A 1 178 ? -1.566 -8.686 11.863 1.00 95.38 178 GLY A CA 1
ATOM 1386 C C . GLY A 1 178 ? -1.950 -7.918 13.113 1.00 95.38 178 GLY A C 1
ATOM 1387 O O . GLY A 1 178 ? -3.123 -7.705 13.402 1.00 95.38 178 GLY A O 1
ATOM 1388 N N . THR A 1 179 ? -0.937 -7.531 13.873 1.00 95.12 179 THR A N 1
ATOM 1389 C CA . THR A 1 179 ? -1.081 -6.721 15.087 1.00 95.12 179 THR A CA 1
ATOM 1390 C C . THR A 1 179 ? 0.099 -5.773 15.202 1.00 95.12 179 THR A C 1
ATOM 1392 O O . THR A 1 179 ? 1.202 -6.120 14.767 1.00 95.12 179 THR A O 1
ATOM 1395 N N . VAL A 1 180 ? -0.104 -4.617 15.833 1.00 96.00 180 VAL A N 1
ATOM 1396 C CA . VAL A 1 180 ? 0.992 -3.736 16.247 1.00 96.00 180 VAL A CA 1
ATOM 1397 C C . VAL A 1 180 ? 1.076 -3.754 17.767 1.00 96.00 180 VAL A C 1
ATOM 1399 O O . VAL A 1 180 ? 0.103 -3.444 18.444 1.00 96.00 180 VAL A O 1
ATOM 1402 N N . MET A 1 181 ? 2.230 -4.148 18.298 1.00 91.88 181 MET A N 1
ATOM 1403 C CA . MET A 1 181 ? 2.515 -4.181 19.734 1.00 91.88 181 MET A CA 1
ATOM 1404 C C . MET A 1 181 ? 3.934 -3.675 19.967 1.00 91.88 181 MET A C 1
ATOM 1406 O O . MET A 1 181 ? 4.830 -4.003 19.193 1.00 91.88 181 MET A O 1
ATOM 1410 N N . ASP A 1 182 ? 4.131 -2.858 21.002 1.00 89.19 182 ASP A N 1
ATOM 1411 C CA . ASP A 1 182 ? 5.443 -2.316 21.389 1.00 89.19 182 ASP A CA 1
ATOM 1412 C C . ASP A 1 182 ? 6.190 -1.622 20.231 1.00 89.19 182 ASP A C 1
ATOM 1414 O O . ASP A 1 182 ? 7.402 -1.744 20.066 1.00 89.19 182 ASP A O 1
ATOM 1418 N N . GLY A 1 183 ? 5.441 -0.921 19.371 1.00 88.00 183 GLY A N 1
ATOM 1419 C CA . GLY A 1 183 ? 5.988 -0.230 18.200 1.00 88.00 183 GLY A CA 1
ATOM 1420 C C . GLY A 1 183 ? 6.432 -1.151 17.058 1.00 88.00 183 GLY A C 1
ATOM 1421 O O . GLY A 1 183 ? 6.987 -0.658 16.078 1.00 88.00 183 GLY A O 1
ATOM 1422 N N . GLN A 1 184 ? 6.167 -2.459 17.144 1.00 92.00 184 GLN A N 1
ATOM 1423 C CA . GLN A 1 184 ? 6.494 -3.453 16.123 1.00 92.00 184 GLN A CA 1
ATOM 1424 C C . GLN A 1 184 ? 5.232 -4.055 15.502 1.00 92.00 184 GLN A C 1
ATOM 1426 O O . GLN A 1 184 ? 4.268 -4.385 16.193 1.00 92.00 184 GLN A O 1
ATOM 1431 N N . ALA A 1 185 ? 5.243 -4.229 14.182 1.00 95.12 185 ALA A N 1
ATOM 1432 C CA . ALA A 1 185 ? 4.175 -4.896 13.455 1.00 95.12 185 ALA A CA 1
ATOM 1433 C C . ALA A 1 185 ? 4.532 -6.368 13.275 1.00 95.12 185 ALA A C 1
ATOM 1435 O O . ALA A 1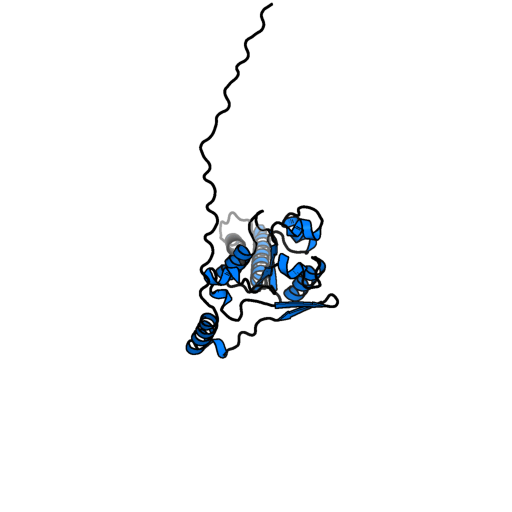 185 ? 5.644 -6.704 12.882 1.00 95.12 185 ALA A O 1
ATOM 1436 N N . ARG A 1 186 ? 3.571 -7.255 13.529 1.00 95.12 186 ARG A N 1
ATOM 1437 C CA . ARG A 1 186 ? 3.695 -8.680 13.213 1.00 95.12 186 ARG A CA 1
ATOM 1438 C C . ARG A 1 186 ? 2.632 -9.054 12.204 1.00 95.12 186 ARG A C 1
ATOM 1440 O O . ARG A 1 186 ? 1.440 -9.040 12.515 1.00 95.12 186 ARG A O 1
ATOM 1447 N N . LEU A 1 187 ? 3.072 -9.390 10.997 1.00 94.94 187 LEU A N 1
ATOM 1448 C CA . LEU A 1 187 ? 2.195 -9.781 9.902 1.00 94.94 187 LEU A CA 1
ATOM 1449 C C . LEU A 1 187 ? 2.104 -11.299 9.809 1.00 94.94 187 LEU A C 1
ATOM 1451 O O . LEU A 1 187 ? 3.100 -12.018 9.816 1.00 94.94 187 LEU A O 1
ATOM 1455 N N . ARG A 1 188 ? 0.878 -11.798 9.694 1.00 93.50 188 ARG A N 1
ATOM 1456 C CA . ARG A 1 188 ? 0.581 -13.201 9.437 1.00 93.50 188 ARG A CA 1
ATOM 1457 C C . ARG A 1 188 ? 0.147 -13.336 7.991 1.00 93.50 188 ARG A C 1
ATOM 1459 O O . ARG A 1 188 ? -1.024 -13.158 7.651 1.00 93.50 188 ARG A O 1
ATOM 1466 N N . PHE A 1 189 ? 1.104 -13.696 7.148 1.00 88.94 189 PHE A N 1
ATOM 1467 C CA . PHE A 1 189 ? 0.799 -14.090 5.785 1.00 88.94 189 PHE A CA 1
ATOM 1468 C C . PHE A 1 189 ? 0.043 -15.419 5.801 1.00 88.94 189 PHE A C 1
ATOM 1470 O O . PHE A 1 189 ? 0.429 -16.347 6.521 1.00 88.94 189 PHE A O 1
ATOM 1477 N N . PRO A 1 190 ? -1.041 -15.541 5.026 1.00 81.38 190 PRO A N 1
ATOM 1478 C CA . PRO A 1 190 ? -1.746 -16.798 4.930 1.00 81.38 190 PRO A CA 1
ATOM 1479 C C . PRO A 1 190 ? -0.821 -17.801 4.240 1.00 81.38 190 PRO A C 1
ATOM 1481 O O . PRO A 1 190 ? -0.386 -17.589 3.106 1.00 81.38 190 PRO A O 1
ATOM 1484 N N . THR A 1 191 ? -0.508 -18.902 4.920 1.00 64.00 191 THR A N 1
ATOM 1485 C CA . THR A 1 191 ? 0.197 -20.015 4.290 1.00 64.00 191 THR A CA 1
ATOM 1486 C C . THR A 1 191 ? -0.669 -20.490 3.131 1.00 64.00 191 THR A C 1
ATOM 1488 O O . THR A 1 191 ? -1.794 -20.946 3.349 1.00 64.00 191 THR A O 1
ATOM 1491 N N . VAL A 1 192 ? -0.171 -20.393 1.896 1.00 53.56 192 VAL A N 1
ATOM 1492 C CA . VAL A 1 192 ? -0.776 -21.111 0.771 1.00 53.56 192 VAL A CA 1
ATOM 1493 C C . VAL A 1 192 ? -0.546 -22.586 1.067 1.00 53.56 192 VAL A C 1
ATOM 1495 O O . VAL A 1 192 ? 0.482 -23.155 0.713 1.00 53.56 192 VAL A O 1
ATOM 1498 N N . THR A 1 193 ? -1.444 -23.206 1.832 1.00 41.28 193 THR A N 1
ATOM 1499 C CA . THR A 1 193 ? -1.330 -24.630 2.114 1.00 41.28 193 THR A CA 1
ATOM 1500 C C . THR A 1 193 ? -1.434 -25.331 0.766 1.00 41.28 193 THR A C 1
ATOM 1502 O O . THR A 1 193 ? -2.448 -25.197 0.077 1.00 41.28 193 THR A O 1
ATOM 1505 N N . ALA A 1 194 ? -0.417 -26.112 0.396 1.00 41.81 194 ALA A N 1
ATOM 1506 C CA . ALA A 1 194 ? -0.424 -26.973 -0.791 1.00 41.81 194 ALA A CA 1
ATOM 1507 C C . ALA A 1 194 ? -1.677 -27.886 -0.877 1.00 41.81 194 ALA A C 1
ATOM 1509 O O . ALA A 1 194 ? -2.001 -28.421 -1.932 1.00 41.81 194 ALA A O 1
ATOM 1510 N N . ALA A 1 195 ? -2.453 -27.997 0.209 1.00 38.09 195 ALA A N 1
ATOM 1511 C CA . ALA A 1 195 ? -3.776 -28.614 0.279 1.00 38.09 195 ALA A CA 1
ATOM 1512 C C . ALA A 1 195 ? -4.873 -27.955 -0.596 1.00 38.09 195 ALA A C 1
ATOM 1514 O O . ALA A 1 195 ? -5.925 -28.568 -0.788 1.00 38.09 195 ALA A O 1
ATOM 1515 N N . ALA A 1 196 ? -4.659 -26.751 -1.143 1.00 41.41 196 ALA A N 1
ATOM 1516 C CA . ALA A 1 196 ? -5.568 -26.122 -2.112 1.00 41.41 196 ALA A CA 1
ATOM 1517 C C . ALA A 1 196 ? -5.461 -26.711 -3.537 1.00 41.41 196 ALA A C 1
ATOM 1519 O O . ALA A 1 196 ? -6.296 -26.406 -4.385 1.00 41.41 196 ALA A O 1
ATOM 1520 N N . ALA A 1 197 ? -4.491 -27.596 -3.799 1.00 42.22 197 ALA A N 1
ATOM 1521 C CA . ALA A 1 197 ? -4.320 -28.259 -5.094 1.00 42.22 197 ALA A CA 1
ATOM 1522 C C . ALA A 1 197 ? -5.348 -29.378 -5.378 1.00 42.22 197 ALA A C 1
ATOM 1524 O O . ALA A 1 197 ? -5.300 -29.993 -6.440 1.00 42.22 197 ALA A O 1
ATOM 1525 N N . SER A 1 198 ? -6.293 -29.658 -4.466 1.00 39.97 198 SER A N 1
ATOM 1526 C CA . SER A 1 198 ? -7.376 -30.619 -4.715 1.00 39.97 198 SER A CA 1
ATOM 1527 C C . SER A 1 198 ? -8.731 -29.906 -4.873 1.00 39.97 198 SER A C 1
ATOM 1529 O O . SER A 1 198 ? -9.308 -29.465 -3.869 1.00 39.97 198 SER A O 1
ATOM 1531 N N . PRO A 1 199 ? -9.300 -29.846 -6.097 1.00 48.22 199 PRO A N 1
ATOM 1532 C CA . PRO A 1 199 ? -10.588 -29.194 -6.375 1.00 48.22 199 PRO A CA 1
ATOM 1533 C C . PRO A 1 199 ? -11.723 -29.681 -5.454 1.00 48.22 199 PRO A C 1
ATOM 1535 O O . PRO A 1 199 ? -12.576 -28.916 -5.017 1.00 48.22 199 PRO A O 1
ATOM 1538 N N . ARG A 1 200 ? -11.678 -30.957 -5.043 1.00 51.66 200 ARG A N 1
ATOM 1539 C CA . ARG A 1 200 ? -12.721 -31.621 -4.240 1.00 51.66 200 ARG A CA 1
ATOM 1540 C C . ARG A 1 200 ? -12.793 -31.183 -2.768 1.00 51.66 200 ARG A C 1
ATOM 1542 O O . ARG A 1 200 ? -13.746 -31.554 -2.072 1.00 51.66 200 ARG A O 1
ATOM 1549 N N . ARG A 1 201 ? -11.791 -30.463 -2.246 1.00 44.81 201 ARG A N 1
ATOM 1550 C CA . ARG A 1 201 ? -11.770 -29.967 -0.851 1.00 44.81 201 ARG A CA 1
ATOM 1551 C C . ARG A 1 201 ? -12.126 -28.482 -0.747 1.00 44.81 201 ARG A C 1
ATOM 1553 O O . ARG A 1 201 ? -12.822 -28.124 0.201 1.00 44.81 201 ARG A O 1
ATOM 1560 N N . ALA A 1 202 ? -11.752 -27.666 -1.736 1.00 47.41 202 ALA A N 1
ATOM 1561 C CA . ALA A 1 202 ? -12.170 -26.264 -1.838 1.00 47.41 202 ALA A CA 1
ATOM 1562 C C . ALA A 1 202 ? -13.701 -26.136 -1.922 1.00 47.41 202 ALA A C 1
ATOM 1564 O O . ALA A 1 202 ? -14.295 -25.369 -1.166 1.00 47.41 202 ALA A O 1
ATOM 1565 N N . ASP A 1 203 ? -14.351 -26.995 -2.713 1.00 50.84 203 ASP A N 1
ATOM 1566 C CA . ASP A 1 203 ? -15.815 -27.031 -2.805 1.00 50.84 203 ASP A CA 1
ATOM 1567 C C . ASP A 1 203 ? -16.489 -27.461 -1.496 1.00 50.84 203 ASP A C 1
ATOM 1569 O O . ASP A 1 203 ? -17.603 -27.049 -1.187 1.00 50.84 203 ASP A O 1
ATOM 1573 N N . ARG A 1 204 ? -15.829 -28.313 -0.701 1.00 51.00 204 ARG A N 1
ATOM 1574 C CA . ARG A 1 204 ? -16.352 -28.761 0.597 1.00 51.00 204 ARG A CA 1
ATOM 1575 C C . ARG A 1 204 ? -16.231 -27.676 1.661 1.00 51.00 204 ARG A C 1
ATOM 1577 O O . ARG A 1 204 ? -17.131 -27.557 2.487 1.00 51.00 204 ARG A O 1
ATOM 1584 N N . ALA A 1 205 ? -15.155 -26.888 1.632 1.00 49.72 205 ALA A N 1
ATOM 1585 C CA . ALA A 1 205 ? -15.034 -25.693 2.455 1.00 49.72 205 ALA A CA 1
ATOM 1586 C C . ALA A 1 205 ? -16.104 -24.672 2.048 1.00 49.72 205 ALA A C 1
ATOM 1588 O O . ALA A 1 205 ? -16.930 -24.331 2.880 1.00 49.72 205 ALA A O 1
ATOM 1589 N N . ALA A 1 206 ? -16.206 -24.310 0.767 1.00 48.72 206 ALA A N 1
ATOM 1590 C CA . ALA A 1 206 ? -17.246 -23.397 0.287 1.00 48.72 206 ALA A CA 1
ATOM 1591 C C . ALA A 1 206 ? -18.663 -23.848 0.705 1.00 48.72 206 ALA A C 1
ATOM 1593 O O . ALA A 1 206 ? -19.398 -23.072 1.303 1.00 48.72 206 ALA A O 1
ATOM 1594 N N . ARG A 1 207 ? -19.005 -25.135 0.527 1.00 55.88 207 ARG A N 1
ATOM 1595 C CA . ARG A 1 207 ? -20.309 -25.692 0.939 1.00 55.88 207 ARG A CA 1
ATOM 1596 C C . ARG A 1 207 ? -20.550 -25.682 2.451 1.00 55.88 207 ARG A C 1
ATOM 1598 O O . ARG A 1 207 ? -21.666 -25.399 2.870 1.00 55.88 207 ARG A O 1
ATOM 1605 N N . ARG A 1 208 ? -19.538 -25.973 3.281 1.00 47.91 208 ARG A N 1
ATOM 1606 C CA . ARG A 1 208 ? -19.673 -25.892 4.751 1.00 47.91 208 ARG A CA 1
ATOM 1607 C C . ARG A 1 208 ? -19.885 -24.456 5.221 1.00 47.91 208 ARG A C 1
ATOM 1609 O O . ARG A 1 208 ? -20.620 -24.251 6.176 1.00 47.91 208 ARG A O 1
ATOM 1616 N N . TRP A 1 209 ? -19.266 -23.486 4.554 1.00 45.41 209 TRP A N 1
ATOM 1617 C CA . TRP A 1 209 ? -19.438 -22.072 4.879 1.00 45.41 209 TRP A CA 1
ATOM 1618 C C . TRP A 1 209 ? -20.808 -21.552 4.416 1.00 45.41 209 TRP A C 1
ATOM 1620 O O . TRP A 1 209 ? -21.446 -20.820 5.162 1.00 45.41 209 TRP A O 1
ATOM 1630 N N . SER A 1 210 ? -21.320 -22.010 3.266 1.00 54.31 210 SER A N 1
ATOM 1631 C CA . SER A 1 210 ? -22.686 -21.700 2.810 1.00 54.31 210 SER A CA 1
ATOM 1632 C C . SER A 1 210 ? -23.785 -22.356 3.657 1.00 54.31 210 SER A C 1
ATOM 1634 O O . SER A 1 210 ? -24.853 -21.778 3.815 1.00 54.31 210 SER A O 1
ATOM 1636 N N . ALA A 1 211 ? -23.544 -23.544 4.221 1.00 50.53 211 ALA A N 1
ATOM 1637 C CA . ALA A 1 211 ? -24.530 -24.272 5.029 1.00 50.53 211 ALA A CA 1
ATOM 1638 C C . ALA A 1 211 ? -24.746 -23.691 6.441 1.00 50.53 211 ALA A C 1
ATOM 1640 O O . ALA A 1 211 ? -25.716 -24.045 7.103 1.00 50.53 211 ALA A O 1
ATOM 1641 N N . LEU A 1 212 ? -23.849 -22.818 6.912 1.00 46.72 212 LEU A N 1
ATOM 1642 C CA . LEU A 1 212 ? -23.919 -22.206 8.243 1.00 46.72 212 LEU A CA 1
ATOM 1643 C C . LEU A 1 212 ? -24.646 -20.850 8.258 1.00 46.72 212 LEU A C 1
ATOM 1645 O O . LEU A 1 212 ? -24.699 -20.214 9.309 1.00 46.72 212 LEU A O 1
ATOM 1649 N N . TRP A 1 213 ? -25.207 -20.397 7.129 1.00 42.06 213 TRP A N 1
ATOM 1650 C CA . TRP A 1 213 ? -25.852 -19.085 7.028 1.00 42.06 213 TRP A CA 1
ATOM 1651 C C . TRP A 1 213 ? -27.332 -19.191 6.619 1.00 42.06 213 TRP A C 1
ATOM 1653 O O . TRP A 1 213 ? -27.624 -19.669 5.520 1.00 42.06 213 TRP A O 1
ATOM 1663 N N . PRO A 1 214 ? -28.290 -18.726 7.446 1.00 40.78 214 PRO A N 1
ATOM 1664 C CA . PRO A 1 214 ? -29.671 -18.567 7.013 1.00 40.78 214 PRO A CA 1
ATOM 1665 C C . PRO A 1 214 ? -29.733 -17.426 5.995 1.00 40.78 214 PRO A C 1
ATOM 1667 O O . PRO A 1 214 ? -29.196 -16.348 6.240 1.00 40.78 214 PRO A O 1
ATOM 1670 N N . ALA A 1 215 ? -30.403 -17.644 4.864 1.00 42.34 215 ALA A N 1
ATOM 1671 C CA . ALA A 1 215 ? -30.638 -16.628 3.842 1.00 42.34 215 ALA A CA 1
ATOM 1672 C C . ALA A 1 215 ? -31.464 -15.453 4.407 1.00 42.34 215 ALA A C 1
ATOM 1674 O O . ALA A 1 215 ? -32.690 -15.412 4.292 1.00 42.34 215 ALA A O 1
ATOM 1675 N N . ALA A 1 216 ? -30.797 -14.494 5.046 1.00 36.81 216 ALA A N 1
ATOM 1676 C CA . ALA A 1 216 ? -31.395 -13.236 5.449 1.00 36.81 216 ALA A CA 1
ATOM 1677 C C . ALA A 1 216 ? -31.646 -12.406 4.185 1.00 36.81 216 ALA A C 1
ATOM 1679 O O . ALA A 1 216 ? -30.716 -12.025 3.475 1.00 36.81 216 ALA A O 1
ATOM 1680 N N . ARG A 1 217 ? -32.923 -12.155 3.875 1.00 35.97 217 ARG A N 1
ATOM 1681 C CA . ARG A 1 217 ? -33.318 -11.229 2.807 1.00 35.97 217 ARG A CA 1
ATOM 1682 C C . ARG A 1 217 ? -32.776 -9.846 3.159 1.00 35.97 217 ARG A C 1
ATOM 1684 O O . ARG A 1 217 ? -33.182 -9.269 4.164 1.00 35.97 217 ARG A O 1
ATOM 1691 N N . LEU A 1 218 ? -31.873 -9.332 2.332 1.00 35.00 218 LEU A N 1
ATOM 1692 C CA . LEU A 1 218 ? -31.349 -7.975 2.451 1.00 35.00 218 LEU A CA 1
ATOM 1693 C C . LEU A 1 218 ? -32.490 -6.938 2.366 1.00 35.00 218 LEU A C 1
ATOM 1695 O O . LEU A 1 218 ? -33.420 -7.118 1.566 1.00 35.00 218 LEU A O 1
ATOM 1699 N N . PRO A 1 219 ? -32.422 -5.823 3.117 1.00 36.16 219 PRO A N 1
ATOM 1700 C CA . PRO A 1 219 ? -33.226 -4.642 2.830 1.00 36.16 219 PRO A CA 1
ATOM 1701 C C . PRO A 1 219 ? -32.858 -4.108 1.443 1.00 36.16 219 PRO A C 1
ATOM 1703 O O . PRO A 1 219 ? -31.685 -4.067 1.069 1.00 36.16 219 PRO A O 1
ATOM 1706 N N . ARG A 1 220 ? -33.856 -3.681 0.664 1.00 31.61 220 ARG A N 1
ATOM 1707 C CA . ARG A 1 220 ? -33.596 -3.008 -0.615 1.00 31.61 220 ARG A CA 1
ATOM 1708 C C . ARG A 1 220 ? -32.797 -1.721 -0.360 1.00 31.61 220 ARG A C 1
ATOM 1710 O O . ARG A 1 220 ? -33.143 -0.996 0.573 1.00 31.61 220 ARG A O 1
ATOM 1717 N N . PRO A 1 221 ? -31.792 -1.401 -1.194 1.00 34.81 221 PRO A N 1
ATOM 1718 C CA . PRO A 1 221 ? -31.101 -0.122 -1.098 1.00 34.81 221 PRO A CA 1
ATOM 1719 C C . PRO A 1 221 ? -32.109 1.031 -1.253 1.00 34.81 221 PRO A C 1
ATOM 1721 O O . PRO A 1 221 ? -33.076 0.898 -2.018 1.00 34.81 221 PRO A O 1
ATOM 1724 N N . PRO A 1 222 ? -31.918 2.158 -0.544 1.00 33.78 222 PRO A N 1
ATOM 1725 C CA . PRO A 1 222 ? -32.780 3.319 -0.697 1.00 33.78 222 PRO A CA 1
ATOM 1726 C C . PRO A 1 222 ? -32.735 3.793 -2.153 1.00 33.78 222 PRO A C 1
ATOM 1728 O O . PRO A 1 222 ? -31.667 4.008 -2.725 1.00 33.78 222 PRO A O 1
ATOM 1731 N N . ARG A 1 223 ? -33.915 3.931 -2.768 1.00 36.16 223 ARG A N 1
ATOM 1732 C CA . ARG A 1 223 ? -34.059 4.536 -4.095 1.00 36.16 223 ARG A CA 1
ATOM 1733 C C . ARG A 1 223 ? -33.517 5.963 -4.024 1.00 36.16 223 ARG A C 1
ATOM 1735 O O . ARG A 1 223 ? -34.032 6.765 -3.248 1.00 36.16 223 ARG A O 1
ATOM 1742 N N . SER A 1 224 ? -32.501 6.274 -4.828 1.00 37.38 224 SER A N 1
ATOM 1743 C CA . SER A 1 224 ? -32.046 7.650 -5.034 1.00 37.38 224 SER A CA 1
ATOM 1744 C C . SER A 1 224 ? -33.241 8.528 -5.427 1.00 37.38 224 SER A C 1
ATOM 1746 O O . SER A 1 224 ? -33.973 8.152 -6.349 1.00 37.38 224 SER A O 1
ATOM 1748 N N . PRO A 1 225 ? -33.479 9.669 -4.758 1.00 39.25 225 PRO A N 1
ATOM 1749 C CA . PRO A 1 225 ? -34.519 10.584 -5.186 1.00 39.25 225 PRO A CA 1
ATOM 1750 C C . PRO A 1 225 ? -34.132 11.188 -6.537 1.00 39.25 225 PRO A C 1
ATOM 1752 O O . PRO A 1 225 ? -33.025 11.682 -6.748 1.00 39.25 225 PRO A O 1
ATOM 1755 N N . ILE A 1 226 ? -35.083 11.079 -7.453 1.00 37.34 226 ILE A N 1
ATOM 1756 C CA . ILE A 1 226 ? -35.103 11.632 -8.799 1.00 37.34 226 ILE A CA 1
ATOM 1757 C C . ILE A 1 226 ? -34.839 13.142 -8.719 1.00 37.34 226 ILE A C 1
ATOM 1759 O O . ILE A 1 226 ? -35.567 13.862 -8.038 1.00 37.34 226 ILE A O 1
ATOM 1763 N N . ALA A 1 227 ? -33.823 13.625 -9.436 1.00 39.12 227 ALA A N 1
ATOM 1764 C CA . ALA A 1 227 ? -33.696 15.041 -9.751 1.00 39.12 227 ALA A CA 1
ATOM 1765 C C . ALA A 1 227 ? -34.829 15.419 -10.722 1.00 39.12 227 ALA A C 1
ATOM 1767 O O . ALA A 1 227 ? -34.795 15.068 -11.901 1.00 39.12 227 ALA A O 1
ATOM 1768 N N . GLY A 1 228 ? -35.865 16.071 -10.189 1.00 32.06 228 GLY A N 1
ATOM 1769 C CA . GLY A 1 228 ? -36.886 16.775 -10.963 1.00 32.06 228 GLY A CA 1
ATOM 1770 C C . GLY A 1 228 ? -36.317 18.033 -11.641 1.00 32.06 228 GLY A C 1
ATOM 1771 O O . GLY A 1 228 ? -35.221 18.477 -11.295 1.00 32.06 228 GLY A O 1
ATOM 1772 N N . PRO A 1 229 ? -37.024 18.577 -12.645 1.00 39.97 229 PRO A N 1
ATOM 1773 C CA . PRO A 1 229 ? -36.451 19.433 -13.677 1.00 39.97 229 PRO A CA 1
ATOM 1774 C C . PRO A 1 229 ? -36.121 20.850 -13.193 1.00 39.97 229 PRO A C 1
ATOM 1776 O O . PRO A 1 229 ? -36.742 21.391 -12.284 1.00 39.97 229 PRO A O 1
ATOM 1779 N N . ALA A 1 230 ? -35.127 21.432 -13.864 1.00 43.25 230 ALA A N 1
ATOM 1780 C CA . ALA A 1 230 ? -34.536 22.737 -13.617 1.00 43.25 230 ALA A CA 1
ATOM 1781 C C . ALA A 1 230 ? -35.549 23.895 -13.597 1.00 43.25 230 ALA A C 1
ATOM 1783 O O . ALA A 1 230 ? -36.195 24.188 -14.605 1.00 43.25 230 ALA A O 1
ATOM 1784 N N . ASP A 1 231 ? -35.581 24.612 -12.475 1.00 37.16 231 ASP A N 1
ATOM 1785 C CA . ASP A 1 231 ? -36.233 25.911 -12.345 1.00 37.16 231 ASP A CA 1
ATOM 1786 C C . ASP A 1 231 ? -35.266 27.015 -12.813 1.00 37.16 231 ASP A C 1
ATOM 1788 O O . ASP A 1 231 ? -34.177 27.202 -12.263 1.00 37.16 231 ASP A O 1
ATOM 1792 N N . ARG A 1 232 ? -35.639 27.725 -13.883 1.00 39.59 232 ARG A N 1
ATOM 1793 C CA . ARG A 1 232 ? -34.908 28.893 -14.403 1.00 39.59 232 ARG A CA 1
ATOM 1794 C C . ARG A 1 232 ? -35.213 30.123 -13.539 1.00 39.59 232 ARG A C 1
ATOM 1796 O O . ARG A 1 232 ? -36.389 30.460 -13.395 1.00 39.59 232 ARG A O 1
ATOM 1803 N N . PRO A 1 233 ? -34.218 30.910 -13.095 1.00 40.72 233 PRO A N 1
ATOM 1804 C CA . PRO A 1 233 ? -34.486 32.247 -12.585 1.00 40.72 233 PRO A CA 1
ATOM 1805 C C . PRO A 1 233 ? -34.767 33.223 -13.736 1.00 40.72 233 PRO A C 1
ATOM 1807 O O . PRO A 1 233 ? -34.004 33.331 -14.697 1.00 40.72 233 PRO A O 1
ATOM 1810 N N . ARG A 1 234 ? -35.890 33.937 -13.610 1.00 40.19 234 ARG A N 1
ATOM 1811 C CA . ARG A 1 234 ? -36.356 35.017 -14.486 1.00 40.19 234 ARG A CA 1
ATOM 1812 C C . ARG A 1 234 ? -35.352 36.173 -14.554 1.00 40.19 234 ARG A C 1
ATOM 1814 O O . ARG A 1 234 ? -34.882 36.673 -13.537 1.00 40.19 234 ARG A O 1
ATOM 1821 N N . SER A 1 235 ? -35.121 36.647 -15.770 1.00 39.09 235 SER A N 1
ATOM 1822 C CA . SER A 1 235 ? -34.444 37.892 -16.120 1.00 39.09 235 SER A CA 1
ATOM 1823 C C . SER A 1 235 ? -35.205 39.119 -15.590 1.00 39.09 235 SER A C 1
ATOM 1825 O O . SER A 1 235 ? -36.263 39.477 -16.101 1.00 39.09 235 SER A O 1
ATOM 1827 N N . GLN A 1 236 ? -34.647 39.805 -14.589 1.00 44.31 236 GLN A N 1
ATOM 1828 C CA . GLN A 1 236 ? -35.000 41.194 -14.278 1.00 44.31 236 GLN A CA 1
ATOM 1829 C C . GLN A 1 236 ? -34.073 42.128 -15.061 1.00 44.31 236 GLN A C 1
ATOM 1831 O O . GLN A 1 236 ? -32.942 42.394 -14.660 1.00 44.31 236 GLN A O 1
ATOM 1836 N N . VAL A 1 237 ? -34.564 42.632 -16.192 1.00 51.28 237 VAL A N 1
ATOM 1837 C CA . VAL A 1 237 ? -33.972 43.782 -16.883 1.00 51.28 237 VAL A CA 1
ATOM 1838 C C . VAL A 1 237 ? -34.477 45.047 -16.186 1.00 51.28 237 VAL A C 1
ATOM 1840 O O . VAL A 1 237 ? -35.680 45.300 -16.121 1.00 51.28 237 VAL A O 1
ATOM 1843 N N . ARG A 1 238 ? -33.542 45.814 -15.618 1.00 48.94 238 ARG A N 1
ATOM 1844 C CA . ARG A 1 238 ? -33.771 47.126 -15.002 1.00 48.94 238 ARG A CA 1
ATOM 1845 C C . ARG A 1 238 ? -34.253 48.138 -16.050 1.00 48.94 238 ARG A C 1
ATOM 1847 O O . ARG A 1 238 ? -33.668 48.238 -17.124 1.00 48.94 238 ARG A O 1
ATOM 1854 N N . ARG A 1 239 ? -35.285 48.917 -15.706 1.00 50.03 239 ARG A N 1
ATOM 1855 C CA . ARG A 1 239 ? -35.676 50.152 -16.411 1.00 50.03 239 ARG A CA 1
ATOM 1856 C C . ARG A 1 239 ? -34.650 51.271 -16.138 1.00 50.03 239 ARG A C 1
ATOM 1858 O O . ARG A 1 239 ? -34.094 51.292 -15.038 1.00 50.03 239 ARG A O 1
ATOM 1865 N N . PRO A 1 240 ? -34.412 52.194 -17.087 1.00 57.47 240 PRO A N 1
ATOM 1866 C CA . PRO A 1 240 ? -33.554 53.361 -16.878 1.00 57.47 240 PRO A CA 1
ATOM 1867 C C . PRO A 1 240 ? -34.268 54.465 -16.069 1.00 57.47 240 PRO A C 1
ATOM 1869 O O . PRO A 1 240 ? -35.502 54.523 -16.091 1.00 57.47 240 PRO A O 1
ATOM 1872 N N . PRO A 1 241 ? -33.525 55.336 -15.359 1.00 59.81 241 PRO A N 1
ATOM 1873 C CA . PRO A 1 241 ? -34.097 56.480 -14.658 1.00 59.81 241 PRO A CA 1
ATOM 1874 C C . PRO A 1 241 ? -34.431 57.629 -15.619 1.00 59.81 241 PRO A C 1
ATOM 1876 O O . PRO A 1 241 ? -33.721 57.870 -16.595 1.00 59.81 241 PRO A O 1
ATOM 1879 N N . ALA A 1 242 ? -35.527 58.320 -15.313 1.00 50.41 242 ALA A N 1
ATOM 1880 C CA . ALA A 1 242 ? -35.904 59.602 -15.890 1.00 50.41 242 ALA A CA 1
ATOM 1881 C C . ALA A 1 242 ? -35.458 60.743 -14.957 1.00 50.41 242 ALA A C 1
ATOM 1883 O O . ALA A 1 242 ? -35.506 60.563 -13.738 1.00 50.41 242 ALA A O 1
ATOM 1884 N N . ALA A 1 243 ? -35.153 61.887 -15.584 1.00 51.94 243 ALA A N 1
ATOM 1885 C CA . ALA A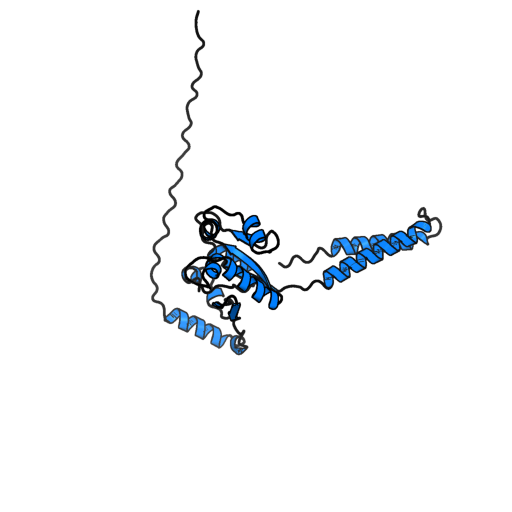 1 243 ? -34.693 63.178 -15.051 1.00 51.94 243 ALA A CA 1
ATOM 1886 C C . ALA A 1 243 ? -33.186 63.291 -14.774 1.00 51.94 243 ALA A C 1
ATOM 1888 O O . ALA A 1 243 ? -32.677 62.621 -13.850 1.00 51.94 243 ALA A O 1
#